Protein AF-A0A2W5V384-F1 (afdb_monomer_lite)

pLDDT: mean 72.26, std 21.09, range [29.59, 97.5]

Structure (mmCIF, N/CA/C/O backbone):
data_AF-A0A2W5V384-F1
#
_entry.id   AF-A0A2W5V384-F1
#
loop_
_atom_site.group_PDB
_atom_site.id
_atom_site.type_symbol
_atom_site.label_atom_id
_atom_site.label_alt_id
_atom_site.label_comp_id
_atom_site.label_asym_id
_atom_site.label_entity_id
_atom_site.label_seq_id
_atom_site.pdbx_PDB_ins_code
_atom_site.Cartn_x
_atom_site.Cartn_y
_atom_site.Cartn_z
_atom_site.occupancy
_atom_site.B_iso_or_equiv
_atom_site.auth_seq_id
_atom_site.auth_comp_id
_atom_site.auth_asym_id
_atom_site.auth_atom_id
_atom_site.pdbx_PDB_model_num
ATOM 1 N N . MET A 1 1 ? -15.602 74.541 -25.776 1.00 40.47 1 MET A N 1
ATOM 2 C CA . MET A 1 1 ? -16.610 74.500 -26.859 1.00 40.47 1 MET A CA 1
ATOM 3 C C . MET A 1 1 ? -17.039 73.047 -27.061 1.00 40.47 1 MET A C 1
ATOM 5 O O . MET A 1 1 ? -16.163 72.252 -27.352 1.00 40.47 1 MET A O 1
ATOM 9 N N . ARG A 1 2 ? -18.346 72.757 -26.884 1.00 47.28 2 ARG A N 1
ATOM 10 C CA . ARG A 1 2 ? -19.130 71.561 -27.316 1.00 47.28 2 ARG A CA 1
ATOM 11 C C . ARG A 1 2 ? -18.689 70.203 -26.722 1.00 47.28 2 ARG A C 1
ATOM 13 O O . ARG A 1 2 ? -17.664 69.678 -27.114 1.00 47.28 2 ARG A O 1
ATOM 20 N N . TRP A 1 3 ? -19.316 69.654 -25.671 1.00 44.47 3 TRP A N 1
ATOM 21 C CA . TRP A 1 3 ? -20.652 69.011 -25.587 1.00 44.47 3 TRP A CA 1
ATOM 22 C C . TRP A 1 3 ? -20.996 68.071 -26.753 1.00 44.47 3 TRP A C 1
ATOM 24 O O . TRP A 1 3 ? -21.254 68.555 -27.852 1.00 44.47 3 TRP A O 1
ATOM 34 N N . LEU A 1 4 ? -21.123 66.767 -26.460 1.00 62.72 4 LEU A N 1
ATOM 35 C CA . LEU A 1 4 ? -22.182 65.903 -27.001 1.00 62.72 4 LEU A CA 1
ATOM 36 C C . LEU A 1 4 ? -22.361 64.633 -26.149 1.00 62.72 4 LEU A C 1
ATOM 38 O O . LEU A 1 4 ? -21.500 63.760 -26.091 1.00 62.72 4 LEU A O 1
ATOM 42 N N . LEU A 1 5 ? -23.517 64.596 -25.481 1.00 56.47 5 LEU A N 1
ATOM 43 C CA . LEU A 1 5 ? -24.158 63.434 -24.882 1.00 56.47 5 LEU A CA 1
ATOM 44 C C . LEU A 1 5 ? -24.460 62.374 -25.953 1.00 56.47 5 LEU A C 1
ATOM 46 O O . LEU A 1 5 ? -24.951 62.712 -27.028 1.00 56.47 5 LEU A O 1
ATOM 50 N N . CYS A 1 6 ? -24.339 61.098 -25.596 1.00 48.06 6 CYS A N 1
ATOM 51 C CA . CYS A 1 6 ? -25.225 60.063 -26.122 1.00 48.06 6 CYS A CA 1
ATOM 52 C C . CYS A 1 6 ? -25.465 59.026 -25.022 1.00 48.06 6 CYS A C 1
ATOM 54 O O . CYS A 1 6 ? -24.595 58.221 -24.699 1.00 48.06 6 CYS A O 1
ATOM 56 N N . GLY A 1 7 ? -26.628 59.135 -24.381 1.00 53.41 7 GLY A N 1
ATOM 57 C CA . GLY A 1 7 ? -27.101 58.167 -23.406 1.00 53.41 7 GLY A CA 1
ATOM 58 C C . GLY A 1 7 ? -27.603 56.910 -24.101 1.00 53.41 7 GLY A C 1
ATOM 59 O O . GLY A 1 7 ? -28.352 56.993 -25.072 1.00 53.41 7 GLY A O 1
ATOM 60 N N . LEU A 1 8 ? -27.225 55.753 -23.564 1.00 63.81 8 LEU A N 1
ATOM 61 C CA . LEU A 1 8 ? -27.866 54.481 -23.863 1.00 63.81 8 LEU A CA 1
ATOM 62 C C . LEU A 1 8 ? -28.467 53.944 -22.561 1.00 63.81 8 LEU A C 1
ATOM 64 O O . LEU A 1 8 ? -27.779 53.403 -21.698 1.00 63.81 8 LEU A O 1
ATOM 68 N N . LEU A 1 9 ? -29.770 54.163 -22.413 1.00 60.22 9 LEU A N 1
ATOM 69 C CA . LEU A 1 9 ? -30.616 53.562 -21.388 1.00 60.22 9 LEU A CA 1
ATOM 70 C C . LEU A 1 9 ? -30.880 52.109 -21.806 1.00 60.22 9 LEU A C 1
ATOM 72 O O . LEU A 1 9 ? -31.746 51.843 -22.636 1.00 60.22 9 LEU A O 1
ATOM 76 N N . VAL A 1 10 ? -30.104 51.170 -21.264 1.00 67.19 10 VAL A N 1
ATOM 77 C CA . VAL A 1 10 ? -30.366 49.735 -21.426 1.00 67.19 10 VAL A CA 1
ATOM 78 C C . VAL A 1 10 ? -31.394 49.325 -20.375 1.00 67.19 10 VAL A C 1
ATOM 80 O O . VAL A 1 10 ? -31.093 49.224 -19.188 1.00 67.19 10 VAL A O 1
ATOM 83 N N . LEU A 1 11 ? -32.631 49.120 -20.825 1.00 59.00 11 LEU A N 1
ATOM 84 C CA . LEU A 1 11 ? -33.707 48.494 -20.059 1.00 59.00 11 LEU A CA 1
ATOM 85 C C . LEU A 1 11 ? -33.313 47.043 -19.743 1.00 59.00 11 LEU A C 1
ATOM 87 O O . LEU A 1 11 ? -33.459 46.149 -20.576 1.00 59.00 11 LEU A O 1
ATOM 91 N N . GLY A 1 12 ? -32.786 46.813 -18.541 1.00 57.50 12 GLY A N 1
ATOM 92 C CA . GLY A 1 12 ? -32.532 45.477 -18.011 1.00 57.50 12 GLY A CA 1
ATOM 93 C C . GLY A 1 12 ? -33.848 44.769 -17.697 1.00 57.50 12 GLY A C 1
ATOM 94 O O . GLY A 1 12 ? -34.477 45.040 -16.677 1.00 57.50 12 GLY A O 1
ATOM 95 N N . ALA A 1 13 ? -34.271 43.858 -18.572 1.00 57.38 13 ALA A N 1
ATOM 96 C CA . ALA A 1 13 ? -35.352 42.929 -18.282 1.00 57.38 13 ALA A CA 1
ATOM 97 C C . ALA A 1 13 ? -34.882 41.941 -17.201 1.00 57.38 13 ALA A C 1
ATOM 99 O O . ALA A 1 13 ? -33.999 41.117 -17.437 1.00 57.38 13 ALA A O 1
ATOM 100 N N . CYS A 1 14 ? -35.463 42.021 -16.002 1.00 60.28 14 CYS A N 1
ATOM 101 C CA . CYS A 1 14 ? -35.265 41.022 -14.958 1.00 60.28 14 CYS A CA 1
ATOM 102 C C . CYS A 1 14 ? -35.883 39.689 -15.411 1.00 60.28 14 CYS A C 1
ATOM 104 O O . CYS A 1 14 ? -37.080 39.458 -15.232 1.00 60.28 14 CYS A O 1
ATOM 106 N N . VAL A 1 15 ? -35.074 38.802 -15.993 1.00 70.19 15 VAL A N 1
ATOM 107 C CA . VAL A 1 15 ? -35.431 37.389 -16.159 1.00 70.19 15 VAL A CA 1
ATOM 108 C C . VAL A 1 15 ? -35.539 36.790 -14.757 1.00 70.19 15 VAL A C 1
ATOM 110 O O . VAL A 1 15 ? -34.538 36.563 -14.081 1.00 70.19 15 VAL A O 1
ATOM 113 N N . ARG A 1 16 ? -36.773 36.582 -14.285 1.00 63.09 16 ARG A N 1
ATOM 114 C CA . ARG A 1 16 ? -37.050 35.770 -13.095 1.00 63.09 16 ARG A CA 1
ATOM 115 C C . ARG A 1 16 ? -36.615 34.341 -13.411 1.00 63.09 16 ARG A C 1
ATOM 117 O O . ARG A 1 16 ? -37.298 33.647 -14.158 1.00 63.09 16 ARG A O 1
ATOM 124 N N . GLY A 1 17 ? -35.463 33.934 -12.881 1.00 64.06 17 GLY A N 1
ATOM 125 C CA . GLY A 1 17 ? -35.015 32.547 -12.932 1.00 64.06 17 GLY A CA 1
ATOM 126 C C . GLY A 1 17 ? -36.060 31.639 -12.288 1.00 64.06 17 GLY A C 1
ATOM 127 O O . GLY A 1 17 ? -36.590 31.960 -11.222 1.00 64.06 17 GLY A O 1
ATOM 128 N N . SER A 1 18 ? -36.389 30.535 -12.958 1.00 71.06 18 SER A N 1
ATOM 129 C CA . SER A 1 18 ? -37.273 29.507 -12.415 1.00 71.06 18 SER A CA 1
ATOM 130 C C . SER A 1 18 ? -36.753 29.047 -11.048 1.00 71.06 18 SER A C 1
ATOM 132 O O . SER A 1 18 ? -35.541 28.854 -10.914 1.00 71.06 18 SER A O 1
ATOM 134 N N . PRO A 1 19 ? -37.620 28.858 -10.036 1.00 68.25 19 PRO A N 1
ATOM 135 C CA . PRO A 1 19 ? -37.204 28.272 -8.771 1.00 68.25 19 PRO A CA 1
ATOM 136 C C . PRO A 1 19 ? -36.612 26.891 -9.060 1.00 68.25 19 PRO A C 1
ATOM 138 O O . PRO A 1 19 ? -37.319 25.985 -9.500 1.00 68.25 19 PRO A O 1
ATOM 141 N N . GLN A 1 20 ? -35.297 26.753 -8.875 1.00 66.56 20 GLN A N 1
ATOM 142 C CA . GLN A 1 20 ? -34.636 25.459 -8.926 1.00 66.56 20 GLN A CA 1
ATOM 143 C C . GLN A 1 20 ? -35.247 24.604 -7.818 1.00 66.56 20 GLN A C 1
ATOM 145 O O . GLN A 1 20 ? -35.099 24.907 -6.634 1.00 66.56 20 GLN A O 1
ATOM 150 N N . THR A 1 21 ? -35.975 23.556 -8.204 1.00 68.75 21 THR A N 1
ATOM 151 C CA . THR A 1 21 ? -36.311 22.469 -7.291 1.00 68.75 21 THR A CA 1
ATOM 152 C C . THR A 1 21 ? -34.988 21.968 -6.714 1.00 68.75 21 THR A C 1
ATOM 154 O O . THR A 1 21 ? -34.104 21.634 -7.508 1.00 68.75 21 THR A O 1
ATOM 157 N N . PRO A 1 22 ? -34.797 21.959 -5.381 1.00 71.12 22 PRO A N 1
ATOM 158 C CA . PRO A 1 22 ? -33.578 21.421 -4.800 1.00 71.12 22 PRO A CA 1
ATOM 159 C C . PRO A 1 22 ? -33.421 19.991 -5.312 1.00 71.12 22 PRO A C 1
ATOM 161 O O . PRO A 1 22 ? -34.313 19.161 -5.118 1.00 71.12 22 PRO A O 1
ATOM 164 N N . ALA A 1 23 ? -32.337 19.744 -6.049 1.00 73.25 23 ALA A N 1
ATOM 165 C CA . ALA A 1 23 ? -32.007 18.418 -6.539 1.00 73.25 23 ALA A CA 1
ATOM 166 C C . ALA A 1 23 ? -32.004 17.484 -5.327 1.00 73.25 23 ALA A C 1
ATOM 168 O O . ALA A 1 23 ? -31.281 17.733 -4.361 1.00 73.25 23 ALA A O 1
ATOM 169 N N . GLN A 1 24 ? -32.868 16.466 -5.340 1.00 66.12 24 GLN A N 1
ATOM 170 C CA . GLN A 1 24 ? -32.839 15.429 -4.318 1.00 66.12 24 GLN A CA 1
ATOM 171 C C . GLN A 1 24 ? -31.427 14.855 -4.298 1.00 66.12 24 GLN A C 1
ATOM 173 O O . GLN A 1 24 ? -30.959 14.341 -5.315 1.00 66.12 24 GLN A O 1
ATOM 178 N N . THR A 1 25 ? -30.747 14.978 -3.158 1.00 67.44 25 THR A N 1
ATOM 179 C CA . THR A 1 25 ? -29.467 14.315 -2.936 1.00 67.44 25 THR A CA 1
ATOM 180 C C . THR A 1 25 ? -29.685 12.829 -3.217 1.00 67.44 25 THR A C 1
ATOM 182 O O . THR A 1 25 ? -30.580 12.245 -2.593 1.00 67.44 25 THR A O 1
ATOM 185 N N . PRO A 1 26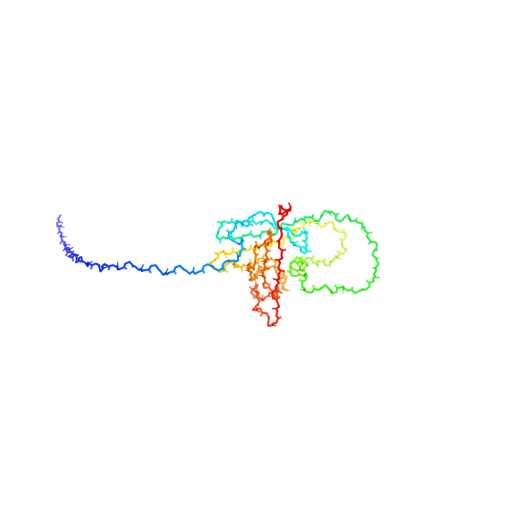 ? -28.958 12.222 -4.174 1.00 76.19 26 PRO A N 1
ATOM 186 C CA . PRO A 1 26 ? -29.093 10.799 -4.425 1.00 76.19 26 PRO A CA 1
ATOM 187 C C . PRO A 1 26 ? -28.898 10.032 -3.106 1.00 76.19 26 PRO A C 1
ATOM 189 O O . PRO A 1 26 ? -28.093 10.463 -2.272 1.00 76.19 26 PRO A O 1
ATOM 192 N N . PRO A 1 27 ? -29.662 8.948 -2.873 1.00 78.62 27 PRO A N 1
ATOM 193 C CA . PRO A 1 27 ? -29.526 8.137 -1.669 1.00 78.62 27 PRO A CA 1
ATOM 194 C C . PRO A 1 27 ? -28.061 7.753 -1.460 1.00 78.62 27 PRO A C 1
ATOM 196 O O . PRO A 1 27 ? -27.401 7.343 -2.414 1.00 78.62 27 PRO A O 1
ATOM 199 N N . ALA A 1 28 ? -27.555 7.907 -0.234 1.00 74.44 28 ALA A N 1
ATOM 200 C CA . ALA A 1 28 ? -26.184 7.530 0.084 1.00 74.44 28 ALA A CA 1
ATOM 201 C C . ALA A 1 28 ? -25.963 6.050 -0.269 1.00 74.44 28 ALA A C 1
ATOM 203 O O . ALA A 1 28 ? -26.744 5.188 0.145 1.00 74.44 28 ALA A O 1
ATOM 204 N N . GLU A 1 29 ? -24.929 5.770 -1.060 1.00 78.75 29 GLU A N 1
ATOM 205 C CA . GLU A 1 29 ? -24.576 4.403 -1.432 1.00 78.75 29 GLU A CA 1
ATOM 206 C C . GLU A 1 29 ? -24.199 3.586 -0.182 1.00 78.75 29 GLU A C 1
ATOM 208 O O . GLU A 1 29 ? -23.589 4.124 0.750 1.00 78.75 29 GLU A O 1
ATOM 213 N N . PRO A 1 30 ? -24.569 2.293 -0.121 1.00 76.88 30 PRO A N 1
ATOM 214 C CA . PRO A 1 30 ? -24.254 1.449 1.021 1.00 76.88 30 PRO A CA 1
ATOM 215 C C . PRO A 1 30 ? -22.738 1.266 1.155 1.00 76.88 30 PRO A C 1
ATOM 217 O O . PRO A 1 30 ? -22.058 0.843 0.221 1.00 76.88 30 PRO A O 1
ATOM 220 N N . VAL A 1 31 ? -22.222 1.558 2.348 1.00 79.88 31 VAL A N 1
ATOM 221 C CA . VAL A 1 31 ? -20.812 1.370 2.702 1.00 79.88 31 VAL A CA 1
ATOM 222 C C . VAL A 1 31 ? -20.539 -0.127 2.871 1.00 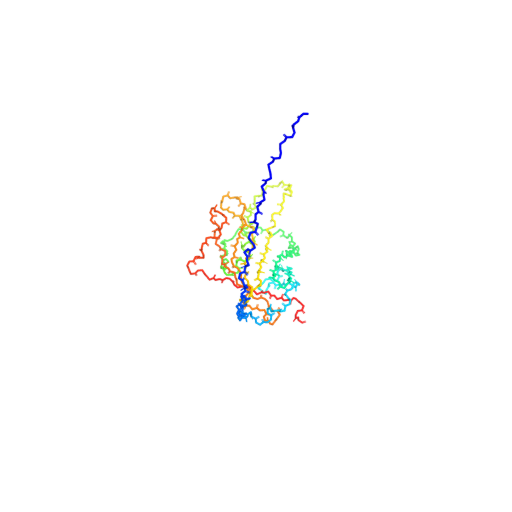79.88 31 VAL A C 1
ATOM 224 O O . VAL A 1 31 ? -21.072 -0.768 3.771 1.00 79.88 31 VAL A O 1
ATOM 227 N N . ASN A 1 32 ? -19.706 -0.679 1.996 1.00 85.00 32 ASN A N 1
ATOM 228 C CA . ASN A 1 32 ? -19.194 -2.045 1.998 1.00 85.00 32 ASN A CA 1
ATOM 229 C C . ASN A 1 32 ? -17.688 -2.023 2.310 1.00 85.00 32 ASN A C 1
ATOM 231 O O . ASN A 1 32 ? -16.842 -2.322 1.466 1.00 85.00 32 ASN A O 1
ATOM 235 N N . VAL A 1 33 ? -17.359 -1.565 3.517 1.00 85.81 33 VAL A N 1
ATOM 236 C CA . VAL A 1 33 ? -15.990 -1.533 4.046 1.00 85.81 33 VAL A CA 1
ATOM 237 C C . VAL A 1 33 ? -15.820 -2.753 4.956 1.00 85.81 33 VAL A C 1
ATOM 239 O O . VAL A 1 33 ? -16.701 -2.975 5.787 1.00 85.81 33 VAL A O 1
ATOM 242 N N . PRO A 1 34 ? -14.730 -3.536 4.833 1.00 85.31 34 PRO A N 1
ATOM 243 C CA . PRO A 1 34 ? -14.508 -4.690 5.701 1.00 85.31 34 PRO A CA 1
ATOM 244 C C . PRO A 1 34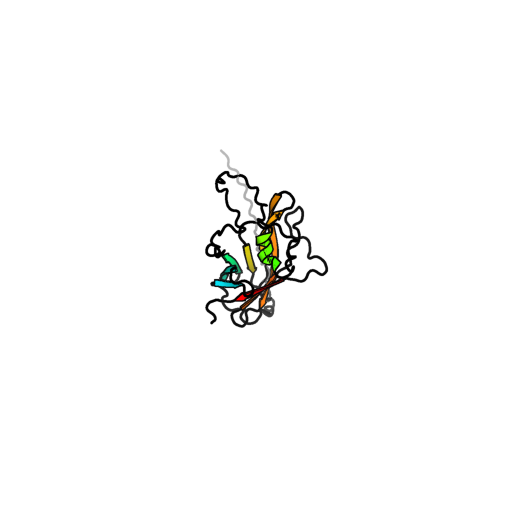 ? -14.503 -4.314 7.187 1.00 85.31 34 PRO A C 1
ATOM 246 O O . PRO A 1 34 ? -14.103 -3.206 7.563 1.00 85.31 34 PRO A O 1
ATOM 249 N N . ASP A 1 35 ? -14.906 -5.256 8.039 1.00 86.94 35 ASP A N 1
ATOM 250 C CA . ASP A 1 35 ? -14.909 -5.051 9.486 1.00 86.94 35 ASP A CA 1
ATOM 251 C C . ASP A 1 35 ? -13.516 -4.653 10.001 1.00 86.94 35 ASP A C 1
ATOM 253 O O . ASP A 1 35 ? -12.476 -5.096 9.506 1.00 86.94 35 ASP A O 1
ATOM 257 N N . GLY A 1 36 ? -13.497 -3.752 10.985 1.00 88.25 36 GLY A N 1
ATOM 258 C CA . GLY A 1 36 ? -12.269 -3.181 11.548 1.00 88.25 36 GLY A CA 1
ATOM 259 C C . GLY A 1 36 ? -11.627 -2.083 10.695 1.00 88.25 36 GLY A C 1
ATOM 260 O O . GLY A 1 36 ? -10.893 -1.259 11.234 1.00 88.25 36 GLY A O 1
ATOM 261 N N . CYS A 1 37 ? -11.945 -1.983 9.399 1.00 92.19 37 CYS A N 1
ATOM 262 C CA . CYS A 1 37 ? -11.292 -1.012 8.521 1.00 92.19 37 CYS A CA 1
ATOM 263 C C . CYS A 1 37 ? -11.781 0.424 8.717 1.00 92.19 37 CYS A C 1
ATOM 265 O O . CYS A 1 37 ? -11.137 1.337 8.218 1.00 92.19 37 CYS A O 1
ATOM 267 N N . LEU A 1 38 ? -12.883 0.656 9.438 1.00 91.50 38 LEU A N 1
ATOM 268 C CA . LEU A 1 38 ? -13.342 2.005 9.800 1.00 91.50 38 LEU A CA 1
ATOM 269 C C . LEU A 1 38 ? -12.570 2.615 10.981 1.00 91.50 38 LEU A C 1
ATOM 271 O O . LEU A 1 38 ? -12.647 3.824 11.187 1.00 91.50 38 LEU A O 1
ATOM 275 N N . ALA A 1 39 ? -11.845 1.805 11.755 1.00 92.44 39 ALA A N 1
ATOM 276 C CA . ALA A 1 39 ? -10.994 2.312 12.824 1.00 92.44 39 ALA A CA 1
ATOM 277 C C . ALA A 1 39 ? -9.738 2.996 12.247 1.00 92.44 39 ALA A C 1
ATOM 279 O O . ALA A 1 39 ? -9.333 2.669 11.130 1.00 92.44 39 ALA A O 1
ATOM 280 N N . PRO A 1 40 ? -9.088 3.907 12.995 1.00 93.75 40 PRO A N 1
ATOM 281 C CA . PRO A 1 40 ? -7.793 4.451 12.602 1.00 93.75 40 PRO A CA 1
ATOM 282 C C . PRO A 1 40 ? -6.735 3.347 12.439 1.00 93.75 40 PRO A C 1
ATOM 284 O O . PRO A 1 40 ? -6.493 2.545 13.352 1.00 93.75 40 PRO A O 1
ATOM 287 N N . LEU A 1 41 ? -6.085 3.324 11.276 1.00 95.56 41 LEU A N 1
ATOM 288 C CA . LEU A 1 41 ? -5.058 2.344 10.902 1.00 95.56 41 LEU A CA 1
ATOM 289 C C . LEU A 1 41 ? -3.624 2.891 11.027 1.00 95.56 41 LEU A C 1
ATOM 291 O O . LEU A 1 41 ? -2.673 2.224 10.623 1.00 95.56 41 LEU A O 1
ATOM 295 N N . GLY A 1 42 ? -3.454 4.087 11.596 1.00 95.44 42 GLY A N 1
ATOM 296 C CA . GLY A 1 42 ? -2.140 4.681 11.845 1.00 95.44 42 GLY A CA 1
ATOM 297 C C . GLY A 1 42 ? -1.304 3.907 12.874 1.00 95.44 42 GLY A C 1
ATOM 298 O O . GLY A 1 42 ? -1.836 3.141 13.682 1.00 95.44 42 GLY A O 1
ATOM 299 N N . GLY A 1 43 ? 0.012 4.135 12.859 1.00 95.12 43 GLY A N 1
ATOM 300 C CA . GLY A 1 43 ? 0.965 3.528 13.794 1.00 95.12 43 GLY A CA 1
ATOM 301 C C . GLY A 1 43 ? 2.058 2.714 13.106 1.00 95.12 43 GLY A C 1
ATOM 302 O O . GLY A 1 43 ? 2.361 2.922 11.935 1.00 95.12 43 GLY A O 1
ATOM 303 N N . GLN A 1 44 ? 2.691 1.810 13.851 1.00 95.19 44 GLN A N 1
ATOM 304 C CA . GLN A 1 44 ? 3.702 0.901 13.309 1.00 95.19 44 GLN A CA 1
ATOM 305 C C . GLN A 1 44 ? 3.068 -0.433 12.930 1.00 95.19 44 GLN A C 1
ATOM 307 O O . GLN A 1 44 ? 2.221 -0.955 13.650 1.00 95.19 44 GLN A O 1
ATOM 312 N N . TRP A 1 45 ? 3.526 -0.992 11.820 1.00 95.06 45 TRP A N 1
ATOM 313 C CA . TRP A 1 45 ? 3.098 -2.284 11.306 1.00 95.06 45 TRP A CA 1
ATOM 314 C C . TRP A 1 45 ? 4.316 -3.120 10.940 1.00 95.06 45 TRP A C 1
ATOM 316 O O . TRP A 1 45 ? 5.325 -2.586 10.486 1.00 95.06 45 TRP A O 1
ATOM 326 N N . VAL A 1 46 ? 4.226 -4.432 11.108 1.00 93.12 46 VAL A N 1
ATOM 327 C CA . VAL A 1 46 ? 5.296 -5.380 10.781 1.00 93.12 46 VAL A CA 1
ATOM 328 C C . VAL A 1 46 ? 4.753 -6.417 9.809 1.00 93.12 46 VAL A C 1
ATOM 330 O O . VAL A 1 46 ? 3.630 -6.886 9.968 1.00 93.12 46 VAL A O 1
ATOM 333 N N . HIS A 1 47 ? 5.518 -6.769 8.779 1.00 93.12 47 HIS A N 1
ATOM 334 C CA . HIS A 1 47 ? 5.099 -7.809 7.846 1.00 93.12 47 HIS A CA 1
ATOM 335 C C . HIS A 1 47 ? 5.116 -9.180 8.536 1.00 93.12 47 HIS A C 1
ATOM 337 O O . HIS A 1 47 ? 6.154 -9.621 9.026 1.00 93.12 47 HIS A O 1
ATOM 343 N N . ALA A 1 48 ? 3.982 -9.881 8.537 1.00 92.31 48 ALA A N 1
ATOM 344 C CA . ALA A 1 48 ? 3.808 -11.129 9.283 1.00 92.31 48 ALA A CA 1
ATOM 345 C C . ALA A 1 48 ? 4.743 -12.252 8.799 1.00 92.31 48 ALA A C 1
ATOM 347 O O . ALA A 1 48 ? 5.224 -13.049 9.598 1.00 92.31 48 ALA A O 1
ATOM 348 N N . ALA A 1 49 ? 5.019 -12.311 7.489 1.00 89.62 49 ALA A N 1
ATOM 349 C CA . ALA A 1 49 ? 5.913 -13.327 6.923 1.00 89.62 49 ALA A CA 1
ATOM 350 C C . ALA A 1 49 ? 7.405 -12.969 7.053 1.00 89.62 49 ALA A C 1
ATOM 352 O O . ALA A 1 49 ? 8.247 -13.860 7.053 1.00 89.62 49 ALA A O 1
ATOM 353 N N . ASP A 1 50 ? 7.740 -11.678 7.174 1.00 86.31 50 ASP A N 1
ATOM 354 C CA . ASP A 1 50 ? 9.132 -11.231 7.296 1.00 86.31 50 ASP A CA 1
ATOM 355 C C . ASP A 1 50 ? 9.216 -9.991 8.200 1.00 86.31 50 ASP A C 1
ATOM 357 O O . ASP A 1 50 ? 9.100 -8.856 7.725 1.00 86.31 50 ASP A O 1
ATOM 361 N N . PRO A 1 51 ? 9.465 -10.190 9.506 1.00 87.88 51 PRO A N 1
ATOM 362 C CA . PRO A 1 51 ? 9.519 -9.102 10.475 1.00 87.88 51 PRO A CA 1
ATOM 363 C C . PRO A 1 51 ? 10.638 -8.077 10.249 1.00 87.88 51 PRO A C 1
ATOM 365 O O . PRO A 1 51 ? 10.668 -7.058 10.936 1.00 87.88 51 PRO A O 1
ATOM 368 N N . SER A 1 52 ? 11.570 -8.322 9.317 1.00 82.19 52 SER A N 1
ATOM 369 C CA . SER A 1 52 ? 12.574 -7.320 8.939 1.00 82.19 52 SER A CA 1
ATOM 370 C C . SER A 1 52 ? 11.990 -6.156 8.128 1.00 82.19 52 SER A C 1
ATOM 372 O O . SER A 1 52 ? 12.633 -5.111 8.013 1.00 82.19 52 SER A O 1
ATOM 374 N N . TYR A 1 53 ? 10.760 -6.307 7.624 1.00 85.75 53 TYR A N 1
ATOM 375 C CA . TYR A 1 53 ? 9.994 -5.246 6.982 1.00 85.75 53 TYR A CA 1
ATOM 376 C C . TYR A 1 53 ? 8.969 -4.666 7.955 1.00 85.75 53 TYR A C 1
ATOM 378 O O . TYR A 1 53 ? 7.992 -5.326 8.323 1.00 85.75 53 TYR A O 1
ATOM 386 N N . SER A 1 54 ? 9.162 -3.403 8.327 1.00 91.50 54 SER A N 1
ATOM 387 C CA . SER A 1 54 ? 8.180 -2.621 9.070 1.00 91.50 54 SER A CA 1
ATOM 388 C C . SER A 1 54 ? 7.687 -1.436 8.248 1.00 91.50 54 SER A C 1
ATOM 390 O O . SER A 1 54 ? 8.319 -1.008 7.281 1.00 91.50 54 SER A O 1
ATOM 392 N N . TYR A 1 55 ? 6.522 -0.921 8.620 1.00 93.69 55 TYR A N 1
ATOM 393 C CA . TYR A 1 55 ? 5.864 0.186 7.951 1.00 93.69 55 TYR A CA 1
ATOM 394 C C . TYR A 1 55 ? 5.383 1.199 8.982 1.00 93.69 55 TYR A C 1
ATOM 396 O O . TYR A 1 55 ? 4.758 0.837 9.980 1.00 93.69 55 TYR A O 1
ATOM 404 N N . ALA A 1 56 ? 5.634 2.474 8.708 1.00 94.88 56 ALA A N 1
ATOM 405 C CA . ALA A 1 56 ? 4.970 3.571 9.390 1.00 94.88 56 ALA A CA 1
ATOM 406 C C . ALA A 1 56 ? 3.684 3.902 8.625 1.00 94.88 56 ALA A C 1
ATOM 408 O O . ALA A 1 56 ? 3.742 4.253 7.446 1.00 94.88 56 ALA A O 1
ATOM 409 N N . ALA A 1 57 ? 2.538 3.754 9.286 1.00 96.56 57 ALA A N 1
ATOM 410 C CA . ALA A 1 57 ? 1.228 4.079 8.747 1.00 96.56 57 ALA A CA 1
ATOM 411 C C . ALA A 1 57 ? 0.738 5.443 9.239 1.00 96.56 57 ALA A C 1
ATOM 413 O O . ALA A 1 57 ? 0.714 5.710 10.445 1.00 96.56 57 ALA A O 1
ATOM 414 N N . GLU A 1 58 ? 0.253 6.250 8.305 1.00 97.50 58 GLU A N 1
ATOM 415 C CA . GLU A 1 58 ? -0.495 7.480 8.544 1.00 97.50 58 GLU A CA 1
ATOM 416 C C . GLU A 1 58 ? -1.907 7.303 7.969 1.00 97.50 58 GLU A C 1
ATOM 418 O O . GLU A 1 58 ? -2.059 6.944 6.804 1.00 97.50 58 GLU A O 1
ATOM 423 N N . ASP A 1 59 ? -2.938 7.515 8.789 1.00 96.94 59 ASP A N 1
ATOM 424 C CA . ASP A 1 59 ? -4.349 7.430 8.388 1.00 96.94 59 ASP A CA 1
ATOM 425 C C . ASP A 1 59 ? -5.061 8.711 8.824 1.00 96.94 59 ASP A C 1
ATOM 427 O O . ASP A 1 59 ? -5.198 8.971 10.021 1.00 96.94 59 ASP A O 1
ATOM 431 N N . ASP A 1 60 ? -5.491 9.518 7.856 1.00 96.44 60 ASP A N 1
ATOM 432 C CA . ASP A 1 60 ? -6.196 10.784 8.096 1.00 96.44 60 ASP A CA 1
ATOM 433 C C . ASP A 1 60 ? -7.732 10.637 8.055 1.00 96.44 60 ASP A C 1
ATOM 435 O O . ASP A 1 60 ? -8.469 11.621 8.139 1.00 96.44 60 ASP A O 1
ATOM 439 N N . GLY A 1 61 ? -8.230 9.402 7.932 1.00 94.12 61 GLY A N 1
ATOM 440 C CA . GLY A 1 61 ? -9.648 9.089 7.781 1.00 94.12 61 GLY A CA 1
ATOM 441 C C . GLY A 1 61 ? -10.141 9.096 6.331 1.00 94.12 61 GLY A C 1
ATOM 442 O O . GLY A 1 61 ? -11.198 8.529 6.065 1.00 94.12 61 GLY A O 1
ATOM 443 N N . GLY A 1 62 ? -9.386 9.646 5.380 1.00 94.94 62 GLY A N 1
ATOM 444 C CA . GLY A 1 62 ? -9.657 9.581 3.939 1.00 94.94 62 GLY A CA 1
ATOM 445 C C . GLY A 1 62 ? -8.584 8.831 3.145 1.00 94.94 62 GLY A C 1
ATOM 446 O O . GLY A 1 62 ? -8.892 8.208 2.130 1.00 94.94 62 GLY A O 1
ATOM 447 N N . THR A 1 63 ? -7.349 8.836 3.629 1.00 96.94 63 THR A N 1
ATOM 448 C CA . THR A 1 63 ? -6.170 8.261 2.989 1.00 96.94 63 THR A CA 1
ATOM 449 C C . THR A 1 63 ? -5.364 7.482 4.018 1.00 96.94 63 THR A C 1
ATOM 451 O O . THR A 1 63 ? -5.128 7.964 5.123 1.00 96.94 63 THR A O 1
ATOM 454 N N . LEU A 1 64 ? -4.923 6.287 3.633 1.00 97.38 64 LEU A N 1
ATOM 455 C CA . LEU A 1 64 ? -3.946 5.491 4.364 1.00 97.38 64 LEU A CA 1
ATOM 456 C C . LEU A 1 64 ? -2.640 5.471 3.568 1.00 97.38 64 LEU A C 1
ATOM 458 O O . LEU A 1 64 ? -2.623 5.030 2.417 1.00 97.38 64 LEU A O 1
ATOM 462 N N . VAL A 1 65 ? -1.553 5.916 4.194 1.00 97.12 65 VAL A N 1
ATOM 463 C CA . VAL A 1 65 ? -0.200 5.864 3.635 1.00 97.12 65 VAL A CA 1
ATOM 464 C C . VAL A 1 65 ? 0.665 4.959 4.502 1.00 97.12 65 VAL A C 1
ATOM 466 O O . VAL A 1 65 ? 0.843 5.229 5.685 1.00 97.12 65 VAL A O 1
ATOM 469 N N . LEU A 1 66 ? 1.226 3.900 3.920 1.00 96.19 66 LEU A N 1
ATOM 470 C CA . LEU A 1 66 ? 2.206 3.019 4.561 1.00 96.19 66 LEU A CA 1
ATOM 471 C C . LEU A 1 66 ? 3.578 3.284 3.945 1.00 96.19 66 LEU A C 1
ATOM 473 O O . LEU A 1 66 ? 3.771 3.042 2.756 1.00 96.19 66 LEU A O 1
ATOM 477 N N . ARG A 1 67 ? 4.544 3.751 4.734 1.00 93.88 67 ARG A N 1
ATOM 478 C CA . ARG A 1 67 ? 5.933 3.936 4.289 1.00 93.88 67 ARG A CA 1
ATOM 479 C C . ARG A 1 67 ? 6.795 2.819 4.837 1.00 93.88 67 ARG A C 1
ATOM 481 O O . ARG A 1 67 ? 6.815 2.619 6.051 1.00 93.88 67 ARG A O 1
ATOM 488 N N . ALA A 1 68 ? 7.503 2.106 3.966 1.00 89.31 68 ALA A N 1
ATOM 489 C CA . ALA A 1 68 ? 8.437 1.080 4.402 1.00 89.31 68 ALA A CA 1
ATOM 490 C C . ALA A 1 68 ? 9.570 1.722 5.214 1.00 89.31 68 ALA A C 1
ATOM 492 O O . ALA A 1 68 ? 10.276 2.616 4.744 1.00 89.31 68 ALA A O 1
ATOM 493 N N . VAL A 1 69 ? 9.754 1.254 6.442 1.00 84.94 69 VAL A N 1
ATOM 494 C CA . VAL A 1 69 ? 10.859 1.642 7.308 1.00 84.94 69 VAL A CA 1
ATOM 495 C C . VAL A 1 69 ? 11.878 0.516 7.229 1.00 84.94 69 VAL A C 1
ATOM 497 O O . VAL A 1 69 ? 11.655 -0.587 7.720 1.00 84.94 69 VAL A O 1
ATOM 500 N N . HIS A 1 70 ? 13.011 0.772 6.577 1.00 67.44 70 HIS A N 1
ATOM 501 C CA . HIS A 1 70 ? 14.114 -0.181 6.600 1.00 67.44 70 HIS A CA 1
ATOM 502 C C . HIS A 1 70 ? 14.634 -0.298 8.033 1.00 67.44 70 HIS A C 1
ATOM 504 O O . HIS A 1 70 ? 15.327 0.599 8.523 1.00 67.44 70 HIS A O 1
ATOM 510 N N . VAL A 1 71 ? 14.371 -1.429 8.684 1.00 52.12 71 VAL A N 1
ATOM 511 C CA . VAL A 1 71 ? 15.166 -1.828 9.840 1.00 52.12 71 VAL A CA 1
ATOM 512 C C . VAL A 1 71 ? 16.508 -2.254 9.261 1.00 52.12 71 VAL A C 1
ATOM 514 O O . VAL A 1 71 ? 16.607 -3.271 8.571 1.00 52.12 71 VAL A O 1
ATOM 517 N N . ALA A 1 72 ? 17.540 -1.425 9.440 1.00 48.81 72 ALA A N 1
ATOM 518 C CA . ALA A 1 72 ? 18.900 -1.857 9.152 1.00 48.81 72 ALA A CA 1
ATOM 519 C C . ALA A 1 72 ? 19.077 -3.209 9.845 1.00 48.81 72 ALA A C 1
ATOM 521 O O . ALA A 1 72 ? 18.823 -3.309 11.049 1.00 48.81 72 ALA A O 1
ATOM 522 N N . ARG A 1 73 ? 19.427 -4.260 9.088 1.00 48.62 73 ARG A N 1
ATOM 523 C CA . ARG A 1 73 ? 19.778 -5.530 9.724 1.00 48.62 73 ARG A CA 1
ATOM 524 C C . ARG A 1 73 ? 20.832 -5.184 10.771 1.00 48.62 73 ARG A C 1
ATOM 526 O O . ARG A 1 73 ? 21.816 -4.558 10.372 1.00 48.62 73 ARG A O 1
ATOM 533 N N . PRO A 1 74 ? 20.637 -5.538 12.055 1.00 40.47 74 PRO A N 1
ATOM 534 C CA . PRO A 1 74 ? 21.716 -5.438 13.013 1.00 40.47 74 PRO A CA 1
ATOM 535 C C . PRO A 1 74 ? 22.847 -6.250 12.410 1.00 40.47 74 PRO A C 1
ATOM 537 O O . PRO A 1 74 ? 22.675 -7.430 12.105 1.00 40.47 74 PRO A O 1
ATOM 540 N N . ASP A 1 75 ? 23.902 -5.521 12.088 1.00 47.81 75 ASP A N 1
ATOM 541 C CA . ASP A 1 75 ? 25.174 -5.902 11.519 1.00 47.81 75 ASP A CA 1
ATOM 542 C C . ASP A 1 75 ? 25.281 -7.423 11.411 1.00 47.81 75 ASP A C 1
ATOM 544 O O . ASP A 1 75 ? 25.568 -8.124 12.385 1.00 47.81 75 ASP A O 1
ATOM 548 N N . ALA A 1 76 ? 25.016 -7.966 10.218 1.00 41.56 76 ALA A N 1
ATOM 549 C CA . ALA A 1 76 ? 25.525 -9.287 9.906 1.00 41.56 76 ALA A CA 1
ATOM 550 C C . ALA A 1 76 ? 27.039 -9.118 9.954 1.00 41.56 76 ALA A C 1
ATOM 552 O O . ALA A 1 76 ? 27.634 -8.679 8.972 1.00 41.56 76 ALA A O 1
ATOM 553 N N . GLY A 1 77 ? 27.627 -9.344 11.134 1.00 38.44 77 GLY A N 1
ATOM 554 C CA . GLY A 1 77 ? 29.049 -9.206 11.365 1.00 38.44 77 GLY A CA 1
ATOM 555 C C . GLY A 1 77 ? 29.750 -9.858 10.191 1.00 38.44 77 GLY A C 1
ATOM 556 O O . GLY A 1 77 ? 29.537 -11.047 9.926 1.00 38.44 77 GLY A O 1
ATOM 557 N N . PHE A 1 78 ? 30.485 -9.043 9.436 1.00 41.94 78 PHE A N 1
ATOM 558 C CA . PHE A 1 78 ? 31.241 -9.475 8.278 1.00 41.94 78 PHE A CA 1
ATOM 559 C C . PHE A 1 78 ? 32.314 -10.433 8.791 1.00 41.94 78 PHE A C 1
ATOM 561 O O . PHE A 1 78 ? 33.432 -10.055 9.122 1.00 41.94 78 PHE A O 1
ATOM 568 N N . THR A 1 79 ? 31.940 -11.697 8.957 1.00 42.91 79 THR A N 1
ATOM 569 C CA . THR A 1 79 ? 32.896 -12.780 9.076 1.00 42.91 79 THR A CA 1
ATOM 570 C C . THR A 1 79 ? 33.229 -13.127 7.634 1.00 42.91 79 THR A C 1
ATOM 572 O O . THR A 1 79 ? 32.340 -13.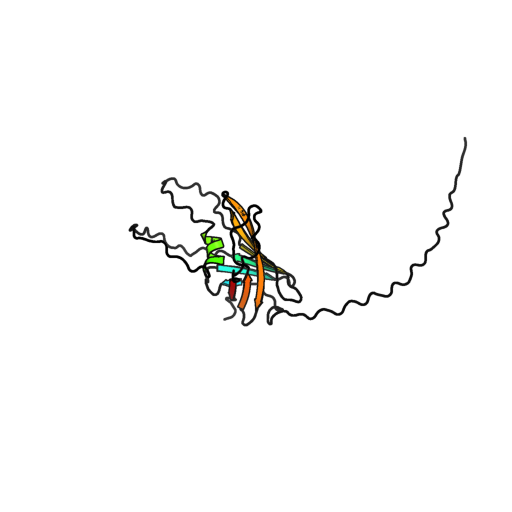597 6.919 1.00 42.91 79 THR A O 1
ATOM 575 N N . PRO A 1 80 ? 34.454 -12.856 7.147 1.00 38.44 80 PRO A N 1
ATOM 576 C CA . PRO A 1 80 ? 34.835 -13.264 5.807 1.00 38.44 80 PRO A CA 1
ATOM 577 C C . PRO A 1 80 ? 34.763 -14.792 5.758 1.00 38.44 80 PRO A C 1
ATOM 579 O O . PRO A 1 80 ? 35.659 -15.503 6.222 1.00 38.44 80 PRO A O 1
ATOM 582 N N . ARG A 1 81 ? 33.654 -15.329 5.243 1.00 43.81 81 ARG A N 1
ATOM 583 C CA . ARG A 1 81 ? 33.550 -16.752 4.948 1.00 43.81 81 ARG A CA 1
ATOM 584 C C . ARG A 1 81 ? 34.490 -17.005 3.780 1.00 43.81 81 ARG A C 1
ATOM 586 O O . ARG A 1 81 ? 34.298 -16.474 2.693 1.00 43.81 81 ARG A O 1
ATOM 593 N N . LYS A 1 82 ? 35.521 -17.819 4.013 1.00 41.16 82 LYS A N 1
ATOM 594 C CA . LYS A 1 82 ? 36.396 -18.331 2.954 1.00 41.16 82 LYS A CA 1
ATOM 595 C C . LYS A 1 82 ? 35.522 -18.951 1.859 1.00 41.16 82 LYS A C 1
ATOM 597 O O . LYS A 1 82 ? 34.851 -19.952 2.105 1.00 41.16 82 LYS A O 1
ATOM 602 N N . PHE A 1 83 ? 35.531 -18.344 0.676 1.00 42.28 83 PHE A N 1
ATOM 603 C CA . PHE A 1 83 ? 34.808 -18.811 -0.499 1.00 42.28 83 PHE A CA 1
ATOM 604 C C . PHE A 1 83 ? 35.170 -20.271 -0.814 1.00 42.28 83 PHE A C 1
ATOM 606 O O . PHE A 1 83 ? 36.306 -20.584 -1.173 1.00 42.28 83 PHE A O 1
ATOM 613 N N . ARG A 1 84 ? 34.190 -21.175 -0.717 1.00 43.28 84 ARG A N 1
ATOM 614 C CA . ARG A 1 84 ? 34.187 -22.430 -1.477 1.00 43.28 84 ARG A CA 1
ATOM 615 C C . ARG A 1 84 ? 33.293 -22.214 -2.691 1.00 43.28 84 ARG A C 1
ATOM 617 O O . ARG A 1 84 ? 32.105 -21.965 -2.526 1.00 43.28 84 ARG A O 1
ATOM 624 N N . ARG A 1 85 ? 33.850 -22.351 -3.898 1.00 51.38 85 ARG A N 1
ATOM 625 C CA . ARG A 1 85 ? 33.050 -22.562 -5.113 1.00 51.38 85 ARG A CA 1
ATOM 626 C C . ARG A 1 85 ? 32.346 -23.916 -4.998 1.00 51.38 85 ARG A C 1
ATOM 628 O O . ARG A 1 85 ? 33.012 -24.945 -4.917 1.00 51.38 85 ARG A O 1
ATOM 635 N N . GLY A 1 86 ? 31.020 -23.890 -4.981 1.00 35.81 86 GLY A N 1
ATOM 636 C CA . GLY A 1 86 ? 30.114 -25.035 -5.073 1.00 35.81 86 GLY A CA 1
ATOM 637 C C . GLY A 1 86 ? 28.747 -24.546 -5.580 1.00 35.81 86 GLY A C 1
ATOM 638 O O . GLY A 1 86 ? 28.458 -23.365 -5.392 1.00 35.81 86 GLY A O 1
ATOM 639 N N . PRO A 1 87 ? 27.975 -25.380 -6.301 1.00 46.25 87 PRO A N 1
ATOM 640 C CA . PRO A 1 87 ? 27.176 -24.915 -7.432 1.00 46.25 87 PRO A CA 1
ATOM 641 C C . PRO A 1 87 ? 25.707 -24.588 -7.119 1.00 46.25 87 PRO A C 1
ATOM 643 O O . PRO A 1 87 ? 25.133 -25.096 -6.162 1.00 46.25 87 PRO A O 1
ATOM 646 N N . GLU A 1 88 ? 25.150 -23.822 -8.065 1.00 33.75 88 GLU A N 1
ATOM 647 C CA . GLU A 1 88 ? 23.739 -23.600 -8.422 1.00 33.75 88 GLU A CA 1
ATOM 648 C C . GLU A 1 88 ? 22.935 -22.562 -7.604 1.00 33.75 88 GLU A C 1
ATOM 650 O O . GLU A 1 88 ? 22.851 -22.654 -6.378 1.00 33.75 88 GLU A O 1
ATOM 655 N N . PRO A 1 89 ? 22.336 -21.545 -8.265 1.00 34.12 89 PRO A N 1
ATOM 656 C CA . PRO A 1 89 ? 21.461 -20.594 -7.597 1.00 34.12 89 PRO A CA 1
ATOM 657 C C . PRO A 1 89 ? 20.169 -21.298 -7.177 1.00 34.12 89 PRO A C 1
ATOM 659 O O . PRO A 1 89 ? 19.465 -21.890 -7.992 1.00 34.12 89 PRO A O 1
ATOM 662 N N . VAL A 1 90 ? 19.853 -21.215 -5.887 1.00 33.06 90 VAL A N 1
ATOM 663 C CA . VAL A 1 90 ? 18.564 -21.652 -5.349 1.00 33.06 90 VAL A CA 1
ATOM 664 C C . VAL A 1 90 ? 17.481 -20.771 -5.971 1.00 33.06 90 VAL A C 1
ATOM 666 O O . VAL A 1 90 ? 17.418 -19.574 -5.693 1.00 33.06 90 VAL A O 1
ATOM 669 N N . LEU A 1 91 ? 16.644 -21.368 -6.822 1.00 32.16 91 LEU A N 1
ATOM 670 C CA . LEU A 1 91 ? 15.373 -20.797 -7.260 1.00 32.16 91 LEU A CA 1
ATOM 671 C C . LEU A 1 91 ? 14.532 -20.497 -6.013 1.00 32.16 91 LEU A C 1
ATOM 673 O O . LEU A 1 91 ? 14.010 -21.406 -5.371 1.00 32.16 91 LEU A O 1
ATOM 677 N N . LEU A 1 92 ? 14.459 -19.221 -5.643 1.00 34.09 92 LEU A N 1
ATOM 678 C CA . LEU A 1 92 ? 13.551 -18.741 -4.610 1.00 34.09 92 LEU A CA 1
ATOM 679 C C . LEU A 1 92 ? 12.121 -18.793 -5.153 1.00 34.09 92 LEU A C 1
ATOM 681 O O . LEU A 1 92 ? 11.865 -18.399 -6.291 1.00 34.09 92 LEU A O 1
ATOM 685 N N . ASP A 1 93 ? 11.215 -19.301 -4.327 1.00 29.59 93 ASP A N 1
ATOM 686 C CA . ASP A 1 93 ? 9.798 -19.467 -4.633 1.00 29.59 93 ASP A CA 1
ATOM 687 C C . ASP A 1 93 ? 9.164 -18.106 -5.023 1.00 29.59 93 ASP A C 1
ATOM 689 O O . ASP A 1 93 ? 9.283 -17.134 -4.264 1.00 29.59 93 ASP A O 1
ATOM 693 N N . PRO A 1 94 ? 8.529 -17.976 -6.205 1.00 34.41 94 PRO A N 1
ATOM 694 C CA . PRO A 1 94 ? 8.067 -16.695 -6.752 1.00 34.41 94 PRO A CA 1
ATOM 695 C C . PRO A 1 94 ? 6.946 -15.997 -5.959 1.00 34.41 94 PRO A C 1
ATOM 697 O O . PRO A 1 94 ? 6.571 -14.880 -6.316 1.00 34.41 94 PRO A O 1
ATOM 700 N N . SER A 1 95 ? 6.425 -16.591 -4.879 1.00 36.34 95 SER A N 1
ATOM 701 C CA . SER A 1 95 ? 5.418 -15.960 -4.008 1.00 36.34 95 SER A CA 1
ATOM 702 C C . SER A 1 95 ? 5.989 -15.192 -2.809 1.00 36.34 95 SER A C 1
ATOM 704 O O . SER A 1 95 ? 5.316 -14.307 -2.293 1.00 36.34 95 SER A O 1
ATOM 706 N N . GLU A 1 96 ? 7.220 -15.483 -2.378 1.00 38.09 96 GLU A N 1
ATOM 707 C CA . GLU A 1 96 ? 7.900 -14.786 -1.260 1.00 38.09 96 GLU A CA 1
ATOM 708 C C . GLU A 1 96 ? 8.701 -13.573 -1.745 1.00 38.09 96 GLU A C 1
ATOM 710 O O . GLU A 1 96 ? 9.085 -12.673 -0.997 1.00 38.09 96 GLU A O 1
ATOM 715 N N . ALA A 1 97 ? 8.960 -13.548 -3.047 1.00 39.06 97 ALA A N 1
ATOM 716 C CA . ALA A 1 97 ? 9.850 -12.593 -3.644 1.00 39.06 97 ALA A CA 1
ATOM 717 C C . ALA A 1 97 ? 9.166 -11.245 -3.887 1.00 39.06 97 ALA A C 1
ATOM 719 O O . ALA A 1 97 ? 9.829 -10.241 -3.914 1.00 39.06 97 ALA A O 1
ATOM 720 N N . ALA A 1 98 ? 7.858 -11.102 -4.012 1.00 44.06 98 ALA A N 1
ATOM 721 C CA . ALA A 1 98 ? 7.362 -9.872 -4.632 1.00 44.06 98 ALA A CA 1
ATOM 722 C C . ALA A 1 98 ? 7.480 -8.558 -3.816 1.00 44.06 98 ALA A C 1
ATOM 724 O O . ALA A 1 98 ? 7.404 -7.493 -4.414 1.00 44.06 98 ALA A O 1
ATOM 725 N N . LEU A 1 99 ? 7.754 -8.594 -2.505 1.00 47.53 99 LEU A N 1
ATOM 726 C CA . LEU A 1 99 ? 8.220 -7.414 -1.743 1.00 47.53 99 LEU A CA 1
ATOM 727 C C . LEU A 1 99 ? 9.729 -7.482 -1.447 1.00 47.53 99 LEU A C 1
ATOM 729 O O . LEU A 1 99 ? 10.417 -6.466 -1.503 1.00 47.53 99 LEU A O 1
ATOM 733 N N . ALA A 1 100 ? 10.280 -8.688 -1.276 1.00 40.19 100 ALA A N 1
ATOM 734 C CA . ALA A 1 100 ? 11.719 -8.911 -1.144 1.00 40.19 100 ALA A CA 1
ATOM 735 C C . ALA A 1 100 ? 12.512 -8.767 -2.462 1.00 40.19 100 ALA A C 1
ATOM 737 O O . ALA A 1 100 ? 13.727 -8.683 -2.420 1.00 40.19 100 ALA A O 1
ATOM 738 N N . LEU A 1 101 ? 11.861 -8.727 -3.622 1.00 40.09 101 LEU A N 1
ATOM 739 C CA . LEU A 1 101 ? 12.394 -8.761 -4.995 1.00 40.09 101 LEU A CA 1
ATOM 740 C C . LEU A 1 101 ? 12.099 -7.451 -5.721 1.00 40.09 101 LEU A C 1
ATOM 742 O O . LEU A 1 101 ? 12.866 -7.086 -6.597 1.00 40.09 101 LEU A O 1
ATOM 746 N N . LEU A 1 102 ? 11.143 -6.645 -5.239 1.00 46.03 102 LEU A N 1
ATOM 747 C CA . LEU A 1 102 ? 11.231 -5.193 -5.442 1.00 46.03 102 LEU A CA 1
ATOM 748 C C . LEU A 1 102 ? 12.488 -4.624 -4.746 1.00 46.03 102 LEU A C 1
ATOM 750 O O . LEU A 1 102 ? 13.065 -3.657 -5.231 1.00 46.03 102 LEU A O 1
ATOM 754 N N . VAL A 1 103 ? 12.962 -5.260 -3.663 1.00 41.84 103 VAL A N 1
ATOM 755 C CA . VAL A 1 103 ? 14.195 -4.873 -2.947 1.00 41.84 103 VAL A CA 1
ATOM 756 C C . VAL A 1 103 ? 15.442 -5.643 -3.420 1.00 41.84 103 VAL A C 1
ATOM 758 O O . VAL A 1 103 ? 16.525 -5.066 -3.454 1.00 41.84 103 VAL A O 1
ATOM 761 N N . ARG A 1 104 ? 15.336 -6.919 -3.822 1.00 39.06 104 ARG A N 1
ATOM 762 C CA . ARG A 1 104 ? 16.497 -7.724 -4.262 1.00 39.06 104 ARG A CA 1
ATOM 763 C C . ARG A 1 104 ? 16.945 -7.450 -5.698 1.00 39.06 104 ARG A C 1
ATOM 765 O O . ARG A 1 104 ? 18.148 -7.470 -5.930 1.00 39.06 104 ARG A O 1
ATOM 772 N N . ASP A 1 105 ? 16.041 -7.141 -6.628 1.00 35.56 105 ASP A N 1
ATOM 773 C CA . ASP A 1 105 ? 16.425 -6.882 -8.031 1.00 35.56 105 ASP A CA 1
ATOM 774 C C . ASP A 1 105 ? 16.916 -5.439 -8.264 1.00 35.56 105 ASP A C 1
ATOM 776 O O . ASP A 1 105 ? 17.522 -5.130 -9.286 1.00 35.56 105 ASP A O 1
ATOM 780 N N . ALA A 1 106 ? 16.728 -4.548 -7.284 1.00 37.81 106 ALA A N 1
ATOM 781 C CA . ALA A 1 106 ? 17.248 -3.182 -7.322 1.00 37.81 106 ALA A CA 1
ATOM 782 C C . ALA A 1 106 ? 18.725 -3.064 -6.886 1.00 37.81 106 ALA A C 1
ATOM 784 O O . ALA A 1 106 ? 19.241 -1.948 -6.814 1.00 37.81 106 ALA A O 1
ATOM 785 N N . GLY A 1 107 ? 19.423 -4.168 -6.579 1.00 33.59 107 GLY A N 1
ATOM 786 C CA . GLY A 1 107 ? 20.751 -4.052 -5.972 1.00 33.59 107 GLY A CA 1
ATOM 787 C C . GLY A 1 107 ? 21.617 -5.302 -5.875 1.00 33.59 107 GLY A C 1
ATOM 788 O O . GLY A 1 107 ? 22.415 -5.375 -4.945 1.00 33.59 107 GLY A O 1
ATOM 789 N N . GLN A 1 108 ? 21.537 -6.254 -6.808 1.00 34.91 108 GLN A N 1
ATOM 790 C CA . GLN A 1 108 ? 22.627 -7.224 -6.968 1.00 34.91 108 GLN A CA 1
ATOM 791 C C . GLN A 1 108 ? 23.624 -6.709 -8.012 1.00 34.91 108 GLN A C 1
ATOM 793 O O . GLN A 1 108 ? 23.646 -7.129 -9.163 1.00 34.91 108 GLN A O 1
ATOM 798 N N . ILE A 1 109 ? 24.435 -5.737 -7.596 1.00 39.78 109 IL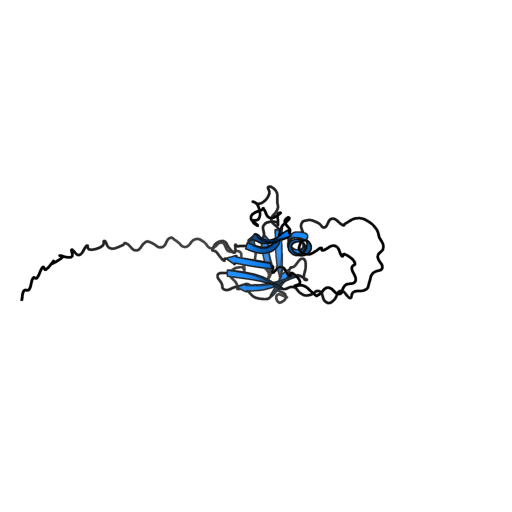E A N 1
ATOM 799 C CA . ILE A 1 109 ? 25.713 -5.450 -8.250 1.00 39.78 109 ILE A CA 1
ATOM 800 C C . ILE A 1 109 ? 26.618 -6.641 -7.944 1.00 39.78 109 ILE A C 1
ATOM 802 O O . ILE A 1 109 ? 26.996 -6.839 -6.791 1.00 39.78 109 ILE A O 1
ATOM 806 N N . ASP A 1 110 ? 26.919 -7.457 -8.953 1.00 38.94 110 ASP A N 1
ATOM 807 C CA . ASP A 1 110 ? 27.973 -8.462 -8.849 1.00 38.94 110 ASP A CA 1
ATOM 808 C C . ASP A 1 110 ? 29.253 -7.767 -8.358 1.00 38.94 110 ASP A C 1
ATOM 810 O O . ASP A 1 110 ? 29.744 -6.830 -8.991 1.00 38.94 110 ASP A O 1
ATOM 814 N N . GLU A 1 111 ? 29.749 -8.185 -7.188 1.00 45.06 111 GLU A N 1
ATOM 815 C CA . GLU A 1 111 ? 30.969 -7.674 -6.560 1.00 45.06 111 GLU A CA 1
ATOM 816 C C . GLU A 1 111 ? 32.151 -7.814 -7.531 1.00 45.06 111 GLU A C 1
ATOM 818 O O . GLU A 1 111 ? 32.755 -8.880 -7.675 1.00 45.06 111 GLU A O 1
ATOM 823 N N . VAL A 1 112 ? 32.500 -6.719 -8.206 1.00 48.38 112 VAL A N 1
ATOM 824 C CA . VAL A 1 112 ? 33.797 -6.581 -8.864 1.00 48.38 112 VAL A CA 1
ATOM 825 C C . VAL A 1 112 ? 34.805 -6.246 -7.770 1.00 48.38 112 VAL A C 1
ATOM 827 O O . VAL A 1 112 ? 34.816 -5.137 -7.242 1.00 48.38 112 VAL A O 1
ATOM 830 N N . ASP A 1 113 ? 35.637 -7.231 -7.430 1.00 49.88 113 ASP A N 1
ATOM 831 C CA . ASP A 1 113 ? 36.793 -7.112 -6.538 1.00 49.88 113 ASP A CA 1
ATOM 832 C C . ASP A 1 113 ? 37.832 -6.153 -7.143 1.00 49.88 113 ASP A C 1
ATOM 834 O O . ASP A 1 113 ? 38.772 -6.545 -7.836 1.00 49.88 113 ASP A O 1
ATOM 838 N N . ALA A 1 114 ? 37.617 -4.859 -6.935 1.00 45.19 114 ALA A N 1
ATOM 839 C CA . ALA A 1 114 ? 38.607 -3.823 -7.146 1.00 45.19 114 ALA A CA 1
ATOM 840 C C . ALA A 1 114 ? 38.818 -3.138 -5.797 1.00 45.19 114 ALA A C 1
ATOM 842 O O . ALA A 1 114 ? 37.941 -2.424 -5.323 1.00 45.19 114 ALA A O 1
ATOM 843 N N . GLY A 1 115 ? 39.975 -3.380 -5.174 1.00 50.03 115 GLY A N 1
ATOM 844 C CA . GLY A 1 115 ? 40.415 -2.781 -3.909 1.00 50.03 115 GLY A CA 1
ATOM 845 C C . GLY A 1 115 ? 40.654 -1.269 -3.991 1.00 50.03 115 GLY A C 1
ATOM 846 O O . GLY A 1 115 ? 41.761 -0.793 -3.756 1.00 50.03 115 GLY A O 1
ATOM 847 N N . ILE A 1 116 ? 39.612 -0.525 -4.338 1.00 53.50 116 ILE A N 1
ATOM 848 C CA . ILE A 1 116 ? 39.487 0.921 -4.232 1.00 53.50 116 ILE A CA 1
ATOM 849 C C . ILE A 1 116 ? 38.412 1.126 -3.170 1.00 53.50 116 ILE A C 1
ATOM 851 O O . ILE A 1 116 ? 37.318 0.590 -3.331 1.00 53.50 116 ILE A O 1
ATOM 855 N N . GLU A 1 117 ? 38.711 1.845 -2.082 1.00 52.62 117 GLU A N 1
ATOM 856 C CA . GLU A 1 117 ? 37.658 2.309 -1.170 1.00 52.62 117 GLU A CA 1
ATOM 857 C C . GLU A 1 117 ? 36.613 3.033 -2.024 1.00 52.62 117 GLU A C 1
ATOM 859 O O . GLU A 1 117 ? 36.952 4.055 -2.632 1.00 52.62 117 GLU A O 1
ATOM 864 N N . PRO A 1 118 ? 35.387 2.494 -2.169 1.00 52.34 118 PRO A N 1
ATOM 865 C CA . PRO A 1 118 ? 34.394 3.163 -2.974 1.00 52.34 118 PRO A CA 1
ATOM 866 C C . PRO A 1 118 ? 34.073 4.451 -2.232 1.00 52.34 118 PRO A C 1
ATOM 868 O O . PRO A 1 118 ? 33.560 4.416 -1.113 1.00 52.34 118 PRO A O 1
ATOM 871 N N . ASP A 1 119 ? 34.414 5.581 -2.850 1.00 47.31 119 ASP A N 1
ATOM 872 C CA . ASP A 1 119 ? 33.777 6.857 -2.558 1.00 47.31 119 ASP A CA 1
ATOM 873 C C . ASP A 1 119 ? 32.282 6.549 -2.537 1.00 47.31 119 ASP A C 1
ATOM 875 O O . ASP A 1 119 ? 31.733 6.120 -3.558 1.00 47.31 119 ASP A O 1
ATOM 879 N N . ALA A 1 120 ? 31.701 6.533 -1.333 1.00 53.59 120 ALA A N 1
ATOM 880 C CA . ALA A 1 120 ? 30.419 5.907 -1.056 1.00 53.59 120 ALA A CA 1
ATOM 881 C C . ALA A 1 120 ? 29.339 6.734 -1.744 1.00 53.59 120 ALA A C 1
ATOM 883 O O . ALA A 1 120 ? 28.709 7.609 -1.147 1.00 53.59 120 ALA A O 1
ATOM 884 N N . GLY A 1 121 ? 29.173 6.474 -3.039 1.00 53.28 121 GLY A N 1
ATOM 885 C CA . GLY A 1 121 ? 28.133 7.046 -3.857 1.00 53.28 121 GLY A CA 1
ATOM 886 C C . GLY A 1 121 ? 26.787 6.818 -3.177 1.00 53.28 121 GLY A C 1
ATOM 887 O O . GLY A 1 121 ? 26.647 5.908 -2.353 1.00 53.28 121 GLY A O 1
ATOM 888 N N . PRO A 1 122 ? 25.789 7.657 -3.481 1.00 48.34 122 PRO A N 1
ATOM 889 C CA . PRO A 1 122 ? 24.493 7.591 -2.828 1.00 48.34 122 PRO A CA 1
ATOM 890 C C . PRO A 1 122 ? 23.946 6.162 -2.897 1.00 48.34 122 PRO A C 1
ATOM 892 O O . PRO A 1 122 ? 23.649 5.649 -3.976 1.00 48.34 122 PRO A O 1
ATOM 895 N N . VAL A 1 123 ? 23.842 5.511 -1.735 1.00 55.03 123 VAL A N 1
ATOM 896 C CA . VAL A 1 123 ? 23.225 4.189 -1.615 1.00 55.03 123 VAL A CA 1
ATOM 897 C C . VAL A 1 123 ? 21.767 4.360 -2.007 1.00 55.03 123 VAL A C 1
ATOM 899 O O . VAL A 1 123 ? 21.000 5.005 -1.290 1.00 55.03 123 VAL A O 1
ATOM 902 N N . PHE A 1 124 ? 21.393 3.817 -3.161 1.00 54.25 124 PHE A N 1
ATOM 903 C CA . PHE A 1 124 ? 20.020 3.846 -3.631 1.00 54.25 124 PHE A CA 1
ATOM 904 C C . PHE A 1 124 ? 19.159 3.014 -2.678 1.00 54.25 124 PHE A C 1
ATOM 906 O O . PHE A 1 124 ? 19.253 1.789 -2.642 1.00 54.25 124 PHE A O 1
ATOM 913 N N . ARG A 1 125 ? 18.351 3.688 -1.859 1.00 59.00 125 ARG A N 1
ATOM 914 C CA . ARG A 1 125 ? 17.334 3.051 -1.023 1.00 59.00 125 ARG A CA 1
ATOM 915 C C . ARG A 1 125 ? 15.995 3.324 -1.692 1.00 59.00 125 ARG A C 1
ATOM 917 O O . ARG A 1 125 ? 15.534 4.461 -1.596 1.00 59.00 125 ARG A O 1
ATOM 924 N N . PRO A 1 126 ? 15.409 2.356 -2.417 1.00 63.16 126 PRO A N 1
ATOM 925 C CA . PRO A 1 126 ? 14.106 2.576 -3.019 1.00 63.16 126 PRO A CA 1
ATOM 926 C C . PRO A 1 126 ? 13.108 2.856 -1.894 1.00 63.16 126 PRO A C 1
ATOM 928 O O . PRO A 1 126 ? 12.900 2.022 -1.012 1.00 63.16 126 PRO A O 1
ATOM 931 N N . GLU A 1 127 ? 12.529 4.054 -1.894 1.00 78.94 127 GLU A N 1
ATOM 932 C CA . GLU A 1 127 ? 11.404 4.364 -1.019 1.00 78.94 127 GLU A CA 1
ATOM 933 C C . GLU A 1 127 ? 10.207 3.565 -1.538 1.00 78.94 127 GLU A C 1
ATOM 935 O O . GLU A 1 127 ? 9.774 3.745 -2.678 1.00 78.94 127 GLU A O 1
ATOM 940 N N . ILE A 1 128 ? 9.731 2.619 -0.728 1.00 87.56 128 ILE A N 1
ATOM 941 C CA . ILE A 1 128 ? 8.502 1.877 -1.002 1.00 87.56 128 ILE A CA 1
ATOM 942 C C . ILE A 1 128 ? 7.401 2.527 -0.173 1.00 87.56 128 ILE A C 1
ATOM 944 O O . ILE A 1 128 ? 7.507 2.608 1.056 1.00 87.56 128 ILE A O 1
ATOM 948 N N . SER A 1 129 ? 6.339 2.963 -0.840 1.00 92.25 129 SER A N 1
ATOM 949 C CA . SER A 1 129 ? 5.140 3.482 -0.190 1.00 92.25 129 SER A CA 1
ATOM 950 C C . SER A 1 129 ? 3.891 2.775 -0.707 1.00 92.25 129 SER A C 1
ATOM 952 O O . SER A 1 129 ? 3.841 2.285 -1.832 1.00 92.25 129 SER A O 1
ATOM 954 N N . VAL A 1 130 ? 2.866 2.681 0.129 1.00 95.19 130 VAL A N 1
ATOM 955 C CA . VAL A 1 130 ? 1.532 2.234 -0.272 1.00 95.19 130 VAL A CA 1
ATOM 956 C C . VAL A 1 130 ? 0.568 3.360 0.039 1.00 95.19 130 VAL A C 1
ATOM 958 O O . VAL A 1 130 ? 0.427 3.739 1.196 1.00 95.19 130 VAL A O 1
ATOM 961 N N . GLU A 1 131 ? -0.075 3.897 -0.988 1.00 96.81 131 GLU A N 1
ATOM 962 C CA . GLU A 1 131 ? -1.011 5.013 -0.889 1.00 96.81 131 GLU A CA 1
ATOM 963 C C . GLU A 1 131 ? -2.405 4.528 -1.266 1.00 96.81 131 GLU A C 1
ATOM 965 O O . GLU A 1 131 ? -2.637 4.080 -2.390 1.00 96.81 131 GLU A O 1
ATOM 970 N N . LEU A 1 132 ? -3.337 4.593 -0.318 1.00 97.38 132 LEU A N 1
ATOM 971 C CA . LEU A 1 132 ? -4.676 4.041 -0.463 1.00 97.38 132 LEU A CA 1
ATOM 972 C C . LEU A 1 132 ? -5.722 5.088 -0.110 1.00 97.38 132 LEU A C 1
ATOM 974 O O . LEU A 1 132 ? -5.693 5.675 0.967 1.00 97.38 132 LEU A O 1
ATOM 978 N N . THR A 1 133 ? -6.700 5.270 -0.988 1.00 97.06 133 THR A N 1
ATOM 979 C CA . THR A 1 133 ? -7.867 6.110 -0.730 1.00 97.06 133 THR A CA 1
ATOM 980 C C . THR A 1 133 ? -8.979 5.269 -0.121 1.00 97.06 133 THR A C 1
ATOM 982 O O . THR A 1 133 ? -9.330 4.204 -0.638 1.00 97.06 133 THR A O 1
ATOM 985 N N . ARG A 1 134 ? -9.555 5.760 0.974 1.00 94.88 134 ARG A N 1
ATOM 986 C CA . ARG A 1 134 ? -10.735 5.192 1.616 1.00 94.88 134 ARG A CA 1
ATOM 987 C C . ARG A 1 134 ? -11.978 5.560 0.811 1.00 94.88 134 ARG A C 1
ATOM 989 O O . ARG A 1 134 ? -12.223 6.722 0.502 1.00 94.88 134 ARG A O 1
ATOM 996 N N . SER A 1 135 ? -12.791 4.562 0.506 1.00 92.19 135 SER A N 1
ATOM 997 C CA . SER A 1 135 ? -14.057 4.710 -0.205 1.00 92.19 135 SER A CA 1
ATOM 998 C C . SER A 1 135 ? -15.162 3.921 0.494 1.00 92.19 135 SER A C 1
ATOM 1000 O O . SER A 1 135 ? -14.907 3.148 1.421 1.00 92.19 135 SER A O 1
ATOM 1002 N N . ALA A 1 136 ? -16.396 4.061 0.004 1.00 89.06 136 ALA A N 1
ATOM 1003 C CA . ALA A 1 136 ? -17.505 3.215 0.434 1.00 89.06 136 ALA A CA 1
ATOM 1004 C C . ALA A 1 136 ? -17.259 1.721 0.147 1.00 89.06 136 ALA A C 1
ATOM 1006 O O . ALA A 1 136 ? -17.914 0.891 0.756 1.00 89.06 136 ALA A O 1
ATOM 1007 N N . HIS A 1 137 ? -16.312 1.360 -0.723 1.00 88.06 137 HIS A N 1
ATOM 1008 C CA . HIS A 1 137 ? -15.978 -0.027 -1.068 1.00 88.06 137 HIS A CA 1
ATOM 1009 C C . HIS A 1 137 ? -14.691 -0.533 -0.393 1.00 88.06 137 HIS A C 1
ATOM 1011 O O . HIS A 1 137 ? -14.103 -1.520 -0.834 1.00 88.06 137 HIS A O 1
ATOM 1017 N N . GLY A 1 138 ? -14.219 0.160 0.648 1.00 92.00 138 GLY A N 1
ATOM 1018 C CA . GLY A 1 138 ? -12.941 -0.120 1.299 1.00 92.00 138 GLY A CA 1
ATOM 1019 C C . GLY A 1 138 ? -11.815 0.768 0.775 1.00 92.00 138 GLY A C 1
ATOM 1020 O O . GLY A 1 138 ? -12.053 1.862 0.260 1.00 92.00 138 GLY A O 1
ATOM 1021 N N . PHE A 1 139 ? -10.577 0.311 0.940 1.00 95.81 139 PHE A N 1
ATOM 1022 C CA . PHE A 1 139 ? -9.386 1.058 0.546 1.00 95.81 139 PHE A CA 1
ATOM 1023 C C . PHE A 1 139 ? -8.819 0.547 -0.770 1.00 95.81 139 PHE A C 1
ATOM 1025 O O . PHE A 1 139 ? -8.582 -0.653 -0.920 1.00 95.81 139 PHE A O 1
ATOM 1032 N N . THR A 1 140 ? -8.533 1.468 -1.684 1.00 96.06 140 THR A N 1
ATOM 1033 C CA . THR A 1 140 ? -7.935 1.173 -2.990 1.00 96.06 140 THR A CA 1
ATOM 1034 C C . THR A 1 140 ? -6.921 2.241 -3.359 1.00 96.06 140 THR A C 1
ATOM 1036 O O . THR A 1 140 ? -7.142 3.419 -3.089 1.00 96.06 140 THR A O 1
ATOM 1039 N N . GLY A 1 141 ? -5.846 1.855 -4.026 1.00 95.31 141 GLY A N 1
ATOM 1040 C CA . GLY A 1 141 ? -4.829 2.781 -4.497 1.00 95.31 141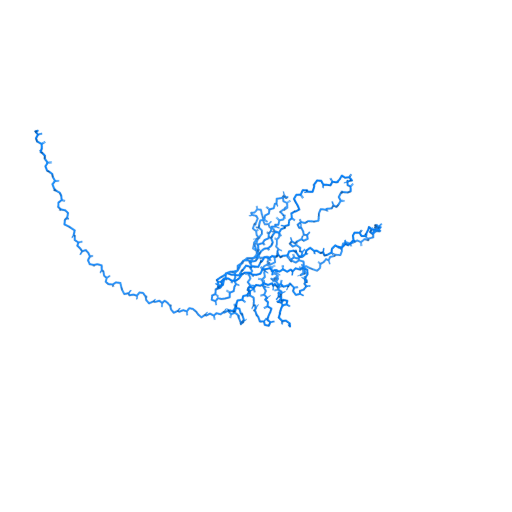 GLY A CA 1
ATOM 1041 C C . GLY A 1 141 ? -3.653 2.029 -5.090 1.00 95.31 141 GLY A C 1
ATOM 1042 O O . GLY A 1 141 ? -3.856 1.115 -5.892 1.00 95.31 141 GLY A O 1
ATOM 1043 N N . PHE A 1 142 ? -2.436 2.417 -4.718 1.00 93.94 142 PHE A N 1
ATOM 1044 C CA . PHE A 1 142 ? -1.226 1.886 -5.329 1.00 93.94 142 PHE A CA 1
ATOM 1045 C C . PHE A 1 142 ? -0.122 1.614 -4.316 1.00 93.94 142 PHE A C 1
ATOM 1047 O O . PHE A 1 142 ? 0.106 2.394 -3.397 1.00 93.94 142 PHE A O 1
ATOM 1054 N N . THR A 1 143 ? 0.627 0.545 -4.553 1.00 92.25 143 THR A N 1
ATOM 1055 C CA . THR A 1 143 ? 2.000 0.425 -4.068 1.00 92.25 143 THR A CA 1
ATOM 1056 C C . THR A 1 143 ? 2.928 1.108 -5.069 1.00 92.25 143 THR A C 1
ATOM 1058 O O . THR A 1 143 ? 2.903 0.794 -6.262 1.00 92.25 143 THR A O 1
ATOM 1061 N N . LEU A 1 144 ? 3.722 2.053 -4.576 1.00 90.31 144 LEU A N 1
ATOM 1062 C CA . LEU A 1 144 ? 4.731 2.807 -5.304 1.00 90.31 144 LEU A CA 1
ATOM 1063 C C . LEU A 1 144 ? 6.111 2.271 -4.923 1.00 90.31 144 LEU A C 1
ATOM 1065 O O . LEU A 1 144 ? 6.419 2.090 -3.743 1.00 90.31 144 LEU A O 1
ATOM 1069 N N . ALA A 1 145 ? 6.941 2.005 -5.923 1.00 86.62 145 ALA A N 1
ATOM 1070 C CA . ALA A 1 145 ? 8.318 1.575 -5.717 1.00 86.62 145 ALA A CA 1
ATOM 1071 C C . ALA A 1 145 ? 9.205 2.095 -6.844 1.00 86.62 145 ALA A C 1
ATOM 1073 O O . ALA A 1 145 ? 8.794 2.116 -8.003 1.00 86.62 145 ALA A O 1
ATOM 1074 N N . LEU A 1 146 ? 10.446 2.464 -6.533 1.00 83.25 146 LEU A N 1
ATOM 1075 C CA . LEU A 1 146 ? 11.431 2.748 -7.571 1.00 83.25 146 LEU A CA 1
ATOM 1076 C C . LEU A 1 146 ? 12.073 1.450 -8.068 1.00 83.25 146 LEU A C 1
ATOM 1078 O O . LEU A 1 146 ? 12.637 0.689 -7.286 1.00 83.25 146 LEU A O 1
ATOM 1082 N N . LEU A 1 147 ? 12.021 1.226 -9.378 1.00 79.94 147 LEU A N 1
ATOM 1083 C CA . LEU A 1 147 ? 12.475 0.010 -10.043 1.00 79.94 147 LEU A CA 1
ATOM 1084 C C . LEU A 1 147 ? 13.520 0.313 -11.101 1.00 79.94 147 LEU A C 1
ATOM 1086 O O . LEU A 1 147 ? 13.430 1.312 -11.817 1.00 79.94 147 LEU A O 1
ATOM 1090 N N . LEU A 1 148 ? 14.499 -0.579 -11.223 1.00 76.56 148 LEU A N 1
ATOM 1091 C CA . LEU A 1 148 ? 15.491 -0.515 -12.283 1.00 76.56 148 LEU A CA 1
ATOM 1092 C C . LEU A 1 148 ? 14.884 -1.073 -13.575 1.00 76.56 148 LEU A C 1
ATOM 1094 O O . LEU A 1 148 ? 14.469 -2.225 -13.650 1.00 76.56 148 LEU A O 1
ATOM 1098 N N . HIS A 1 149 ? 14.810 -0.239 -14.604 1.00 81.06 149 HIS A N 1
ATOM 1099 C CA . HIS A 1 149 ? 14.380 -0.645 -15.934 1.00 81.06 149 HIS A CA 1
ATOM 1100 C C . HIS A 1 149 ? 15.537 -1.310 -16.690 1.00 81.06 149 HIS A C 1
ATOM 1102 O O . HIS A 1 149 ? 16.699 -0.961 -16.484 1.00 81.06 149 HIS A O 1
ATOM 1108 N N . ALA A 1 150 ? 15.225 -2.187 -17.649 1.00 78.31 150 ALA A N 1
ATOM 1109 C CA . ALA A 1 150 ? 16.220 -2.911 -18.455 1.00 78.31 150 ALA A CA 1
ATOM 1110 C C . ALA A 1 150 ? 17.212 -1.994 -19.202 1.00 78.31 150 ALA A C 1
ATOM 1112 O O . ALA A 1 150 ? 18.323 -2.397 -19.527 1.00 78.31 150 ALA A O 1
ATOM 1113 N N . SER A 1 151 ? 16.831 -0.740 -19.455 1.00 81.69 151 SER A N 1
ATOM 1114 C CA . SER A 1 151 ? 17.711 0.273 -20.051 1.00 81.69 151 SER A CA 1
ATOM 1115 C C . SER A 1 151 ? 18.696 0.918 -19.060 1.00 81.69 151 SER A C 1
ATOM 1117 O O . SER A 1 151 ? 19.356 1.885 -19.427 1.00 81.69 151 SER A O 1
ATOM 1119 N N . GLY A 1 152 ? 18.729 0.483 -17.796 1.00 83.62 152 GLY A N 1
ATOM 1120 C CA . GLY A 1 152 ? 19.579 1.036 -16.736 1.00 83.62 152 GLY A CA 1
ATOM 1121 C C . GLY A 1 152 ? 19.064 2.323 -16.078 1.00 83.62 152 GLY A C 1
ATOM 1122 O O . GLY A 1 152 ? 19.760 2.905 -15.253 1.00 83.62 152 GLY A O 1
ATOM 1123 N N . ARG A 1 153 ? 17.856 2.788 -16.422 1.00 84.44 153 ARG A N 1
ATOM 1124 C CA . ARG A 1 153 ? 17.219 3.949 -15.770 1.00 84.44 153 ARG A CA 1
ATOM 1125 C C . ARG A 1 153 ? 16.330 3.497 -14.614 1.00 84.44 153 ARG A C 1
ATOM 1127 O O . ARG A 1 153 ? 15.789 2.396 -14.661 1.00 84.44 153 ARG A O 1
ATOM 1134 N N . THR A 1 154 ? 16.108 4.358 -13.631 1.00 80.69 154 THR A N 1
ATOM 1135 C CA . THR A 1 154 ? 15.099 4.125 -12.592 1.00 80.69 154 THR A CA 1
ATOM 1136 C C . THR A 1 154 ? 13.723 4.608 -13.051 1.00 80.69 154 THR A C 1
ATOM 1138 O O . THR A 1 154 ? 13.593 5.600 -13.768 1.00 80.69 154 THR A O 1
ATOM 1141 N N . CYS A 1 155 ? 12.692 3.873 -12.660 1.00 84.44 155 CYS A N 1
ATOM 1142 C CA . CYS A 1 155 ? 11.292 4.124 -12.970 1.00 84.44 155 CYS A CA 1
ATOM 1143 C C . CYS A 1 155 ? 10.470 4.049 -11.681 1.00 84.44 155 CYS A C 1
ATOM 1145 O O . CYS A 1 155 ? 10.713 3.170 -10.860 1.00 84.44 155 CYS A O 1
ATOM 1147 N N . GLU A 1 156 ? 9.459 4.899 -11.524 1.00 85.81 156 GLU A N 1
ATOM 1148 C CA . GLU A 1 156 ? 8.441 4.699 -10.488 1.00 85.81 156 GLU A CA 1
ATOM 1149 C C . GLU A 1 156 ? 7.430 3.652 -10.977 1.00 85.81 156 GLU A C 1
ATOM 1151 O O . GLU A 1 156 ? 6.643 3.903 -11.889 1.00 85.81 156 GLU A O 1
ATOM 1156 N N . GLY A 1 157 ? 7.486 2.456 -10.399 1.00 84.75 157 GLY A N 1
ATOM 1157 C CA . GLY A 1 157 ? 6.491 1.412 -10.590 1.00 84.75 157 GLY A CA 1
ATOM 1158 C C . GLY A 1 157 ? 5.251 1.683 -9.746 1.00 84.75 157 GLY A C 1
ATOM 1159 O O . GLY A 1 157 ? 5.355 2.052 -8.576 1.00 84.75 157 GLY A O 1
ATOM 1160 N N . ARG A 1 158 ? 4.075 1.467 -10.342 1.00 89.12 158 ARG A N 1
ATOM 1161 C CA . ARG A 1 158 ? 2.771 1.565 -9.676 1.00 89.12 158 ARG A CA 1
ATOM 1162 C C . ARG A 1 158 ? 2.056 0.230 -9.806 1.00 89.12 158 ARG A C 1
ATOM 1164 O O . ARG A 1 158 ? 1.852 -0.253 -10.921 1.00 89.12 158 ARG A O 1
ATOM 1171 N N . PHE A 1 159 ? 1.665 -0.343 -8.678 1.00 87.94 159 PHE A N 1
ATOM 1172 C CA . PHE A 1 159 ? 0.951 -1.618 -8.613 1.00 87.94 159 PHE A CA 1
ATOM 1173 C C . PHE A 1 159 ? -0.380 -1.382 -7.929 1.00 87.94 159 PHE A C 1
ATOM 1175 O O . PHE A 1 159 ? -0.393 -0.788 -6.855 1.00 87.94 159 PHE A O 1
ATOM 1182 N N . ALA A 1 160 ? -1.494 -1.772 -8.553 1.00 91.81 160 ALA A N 1
ATOM 1183 C CA . ALA A 1 160 ? -2.794 -1.561 -7.932 1.00 91.81 160 ALA A CA 1
ATOM 1184 C C . ALA A 1 160 ? -2.878 -2.372 -6.634 1.00 91.81 160 ALA A C 1
ATOM 1186 O O . ALA A 1 160 ? -2.573 -3.565 -6.624 1.00 91.81 160 ALA A O 1
ATOM 1187 N N . THR A 1 161 ? -3.300 -1.713 -5.559 1.00 94.06 161 THR A N 1
ATOM 1188 C CA . THR A 1 161 ? -3.322 -2.286 -4.212 1.00 94.06 161 THR A CA 1
ATOM 1189 C C . THR A 1 161 ? -4.648 -1.974 -3.539 1.00 94.06 161 THR A C 1
ATOM 1191 O O . THR A 1 161 ? -5.208 -0.888 -3.703 1.00 94.06 161 THR A O 1
ATOM 1194 N N . ARG A 1 162 ? -5.174 -2.926 -2.769 1.00 95.56 162 ARG A N 1
ATOM 1195 C CA . ARG A 1 162 ? -6.398 -2.757 -1.982 1.00 95.56 162 ARG A CA 1
ATOM 1196 C C . ARG A 1 162 ? -6.308 -3.453 -0.636 1.00 95.56 162 ARG A C 1
ATOM 1198 O O . ARG A 1 162 ? -5.558 -4.408 -0.474 1.00 95.56 162 ARG A O 1
ATOM 1205 N N . VAL A 1 163 ? -7.118 -3.006 0.315 1.00 96.12 163 VAL A N 1
ATOM 1206 C CA . VAL A 1 163 ? -7.276 -3.702 1.599 1.00 96.12 163 VAL A CA 1
ATOM 1207 C C . VAL A 1 163 ? -8.348 -4.774 1.461 1.00 96.12 163 VAL A C 1
ATOM 1209 O O . VAL A 1 163 ? -9.452 -4.493 0.995 1.00 96.12 163 VAL A O 1
ATOM 1212 N N . LEU A 1 164 ? -8.031 -5.995 1.888 1.00 95.12 164 LEU A N 1
ATOM 1213 C CA . LEU A 1 164 ? -8.982 -7.103 1.964 1.00 95.12 164 LEU A CA 1
ATOM 1214 C C . LEU A 1 164 ? -9.631 -7.223 3.346 1.00 95.12 164 LEU A C 1
ATOM 1216 O O . LEU A 1 164 ? -10.803 -7.577 3.437 1.00 95.12 164 LEU A O 1
ATOM 1220 N N . SER A 1 165 ? -8.878 -6.963 4.417 1.00 95.12 165 SER A N 1
ATOM 1221 C CA . SER A 1 165 ? -9.351 -7.103 5.798 1.00 95.12 165 SER A CA 1
ATOM 1222 C C . SER A 1 165 ? -8.522 -6.255 6.762 1.00 95.12 165 SER A C 1
ATOM 1224 O O . SER A 1 165 ? -7.321 -6.082 6.546 1.00 95.12 165 SER A O 1
ATOM 1226 N N . CYS A 1 166 ? -9.161 -5.777 7.833 1.00 94.31 166 CYS A N 1
ATOM 1227 C CA . CYS A 1 166 ? -8.520 -5.114 8.974 1.00 94.31 166 CYS A CA 1
ATOM 1228 C C . CYS A 1 166 ? -8.853 -5.807 10.313 1.00 94.31 166 CYS A C 1
ATOM 1230 O O . CYS A 1 166 ? -8.841 -5.173 11.372 1.00 94.31 166 CYS A O 1
ATOM 1232 N N . ALA A 1 167 ? -9.247 -7.084 10.264 1.00 88.94 167 ALA A N 1
ATOM 1233 C CA . ALA A 1 167 ? -9.667 -7.845 11.437 1.00 88.94 167 ALA A CA 1
ATOM 1234 C C . ALA A 1 167 ? -8.482 -8.258 12.331 1.00 88.94 167 ALA A C 1
ATOM 1236 O O . ALA A 1 167 ? -7.341 -8.353 11.878 1.00 88.94 167 ALA A O 1
ATOM 1237 N N . ASP A 1 168 ? -8.775 -8.532 13.606 1.00 84.12 168 ASP A N 1
ATOM 1238 C CA . ASP A 1 168 ? -7.852 -9.153 14.571 1.00 84.12 168 ASP A CA 1
ATOM 1239 C C . ASP A 1 168 ? -6.505 -8.427 14.738 1.00 84.12 168 ASP A C 1
ATOM 1241 O O . ASP A 1 168 ? -5.466 -9.045 14.956 1.00 84.12 168 ASP A O 1
ATOM 1245 N N . GLY A 1 169 ? -6.504 -7.098 14.591 1.00 82.56 169 GLY A N 1
ATOM 1246 C CA . GLY A 1 169 ? -5.286 -6.286 14.686 1.00 82.56 169 GLY A CA 1
ATOM 1247 C C . GLY A 1 169 ? -4.329 -6.439 13.499 1.00 82.56 169 GLY A C 1
ATOM 1248 O O . GLY A 1 169 ? -3.254 -5.839 13.512 1.00 82.56 169 GLY A O 1
ATOM 1249 N N . GLY A 1 170 ? -4.716 -7.201 12.473 1.00 93.25 170 GLY A N 1
ATOM 1250 C CA . GLY A 1 170 ? -3.986 -7.351 11.224 1.00 93.25 170 GLY A CA 1
ATOM 1251 C C . GLY A 1 170 ? -4.532 -6.451 10.116 1.00 93.25 170 GLY A C 1
ATOM 1252 O O . GLY A 1 170 ? -5.704 -6.086 10.108 1.00 93.25 170 GLY A O 1
ATOM 1253 N N . LEU A 1 171 ? -3.677 -6.121 9.152 1.00 96.25 171 LEU A N 1
ATOM 1254 C CA . LEU A 1 171 ? -4.033 -5.444 7.910 1.00 96.25 171 LEU A CA 1
ATOM 1255 C C . LEU A 1 171 ? -3.619 -6.341 6.744 1.00 96.25 171 LEU A C 1
ATOM 1257 O O . LEU A 1 171 ? -2.435 -6.608 6.547 1.00 96.25 171 LEU A O 1
ATOM 1261 N N . VAL A 1 172 ? -4.599 -6.829 5.984 1.00 96.44 172 VAL A N 1
ATOM 1262 C CA . VAL A 1 172 ? -4.359 -7.679 4.813 1.00 96.44 172 VAL A CA 1
ATOM 1263 C C . VAL A 1 172 ? -4.505 -6.841 3.555 1.00 96.44 172 VAL A C 1
ATOM 1265 O O . VAL A 1 172 ? -5.594 -6.355 3.245 1.00 96.44 172 VAL A O 1
ATOM 1268 N N . LEU A 1 173 ? -3.407 -6.692 2.827 1.00 96.19 173 LEU A N 1
ATOM 1269 C CA . LEU A 1 173 ? -3.342 -6.004 1.546 1.00 96.19 173 LEU A CA 1
ATOM 1270 C C . LEU A 1 173 ? -3.318 -7.026 0.419 1.00 96.19 173 LEU A C 1
ATOM 1272 O O . LEU A 1 173 ? -2.702 -8.081 0.541 1.00 96.19 173 LEU A O 1
ATOM 1276 N N . GLU A 1 174 ? -3.954 -6.687 -0.690 1.00 94.69 174 GLU A N 1
ATOM 1277 C CA . GLU A 1 174 ? -3.813 -7.384 -1.956 1.00 94.69 174 GLU A CA 1
ATOM 1278 C C . GLU A 1 174 ? -3.233 -6.427 -2.986 1.00 94.69 174 GLU A C 1
ATOM 1280 O O . GLU A 1 174 ? -3.813 -5.367 -3.224 1.00 94.69 174 GLU A O 1
ATOM 1285 N N . SER A 1 175 ? -2.126 -6.821 -3.603 1.00 92.12 175 SER A N 1
ATOM 1286 C CA . SER A 1 175 ? -1.427 -6.042 -4.620 1.00 92.12 175 SER A CA 1
ATOM 1287 C C . SER A 1 175 ? -1.354 -6.818 -5.930 1.00 92.12 175 SER A C 1
ATOM 1289 O O . SER A 1 175 ? -1.274 -8.051 -5.953 1.00 92.12 175 SER A O 1
ATOM 1291 N N . GLU A 1 176 ? -1.358 -6.108 -7.053 1.00 89.69 176 GLU A N 1
ATOM 1292 C CA . GLU A 1 176 ? -1.011 -6.714 -8.333 1.00 89.69 176 GLU A CA 1
ATOM 1293 C C . GLU A 1 176 ? 0.435 -7.231 -8.315 1.00 89.69 176 GLU A C 1
ATOM 1295 O O . GLU A 1 176 ? 1.315 -6.601 -7.722 1.00 89.69 176 GLU A O 1
ATOM 1300 N N . PRO A 1 177 ? 0.701 -8.387 -8.950 1.00 82.19 177 PRO A N 1
ATOM 1301 C CA . PRO A 1 177 ? 2.046 -8.924 -9.011 1.00 82.19 177 PRO A CA 1
ATOM 1302 C C . PRO A 1 177 ? 2.952 -7.988 -9.806 1.00 82.19 177 PRO A C 1
ATOM 1304 O O . PRO A 1 177 ? 2.551 -7.458 -10.844 1.00 82.19 177 PRO A O 1
ATOM 1307 N N . SER A 1 178 ? 4.188 -7.820 -9.331 1.00 69.31 178 SER A N 1
ATOM 1308 C CA . SER A 1 178 ? 5.193 -7.078 -10.083 1.00 69.31 178 SER A CA 1
ATOM 1309 C C . SER A 1 178 ? 5.455 -7.772 -11.414 1.00 69.31 178 SER A C 1
ATOM 1311 O O . SER A 1 178 ? 5.710 -8.976 -11.478 1.00 69.31 178 SER A O 1
ATOM 1313 N N . THR A 1 179 ? 5.378 -7.003 -12.489 1.00 68.38 179 THR A N 1
ATOM 1314 C CA . THR A 1 179 ? 5.743 -7.443 -13.833 1.00 68.38 179 THR A CA 1
ATOM 1315 C C . THR A 1 179 ? 6.788 -6.498 -14.381 1.00 68.38 179 THR A C 1
ATOM 1317 O O . THR A 1 179 ? 6.819 -5.333 -13.984 1.00 68.38 179 THR A O 1
ATOM 1320 N N . SER A 1 180 ? 7.611 -6.977 -15.315 1.00 66.19 180 SER A N 1
ATOM 1321 C CA . SER A 1 180 ? 8.572 -6.143 -16.038 1.00 66.19 180 SER A CA 1
ATOM 1322 C C . SER A 1 180 ? 7.913 -4.836 -16.486 1.00 66.19 180 SER A C 1
ATOM 1324 O O . SER A 1 180 ? 6.926 -4.874 -17.227 1.00 66.19 180 SER A O 1
ATOM 1326 N N . LEU A 1 181 ? 8.438 -3.699 -16.023 1.00 71.44 181 LEU A N 1
ATOM 1327 C CA . LEU A 1 181 ? 7.939 -2.391 -16.432 1.00 71.44 181 LEU A CA 1
ATOM 1328 C C . LEU A 1 181 ? 8.105 -2.234 -17.944 1.00 71.44 181 LEU A C 1
ATOM 1330 O O . LEU A 1 181 ? 9.158 -2.555 -18.495 1.00 71.44 181 LEU A O 1
ATOM 1334 N N . GLY A 1 182 ? 7.067 -1.729 -18.607 1.00 72.75 182 GLY A N 1
ATOM 1335 C CA . GLY A 1 182 ? 7.153 -1.386 -20.020 1.00 72.75 182 GLY A CA 1
ATOM 1336 C C . GLY A 1 182 ? 8.073 -0.187 -20.267 1.00 72.75 182 GLY A C 1
ATOM 1337 O O . GLY A 1 182 ? 8.499 0.512 -19.344 1.00 72.75 182 GLY A O 1
ATOM 1338 N N . GLU A 1 183 ? 8.303 0.126 -21.544 1.00 75.06 183 GLU A N 1
ATOM 1339 C CA . GLU A 1 183 ? 9.127 1.269 -21.969 1.00 75.06 183 GLU A CA 1
ATOM 1340 C C . GLU A 1 183 ? 8.607 2.631 -21.478 1.00 75.06 183 GLU A C 1
ATOM 1342 O O . GLU A 1 183 ? 9.343 3.616 -21.494 1.00 75.06 183 GLU A O 1
ATOM 1347 N N . SER A 1 184 ? 7.357 2.711 -21.022 1.00 78.12 184 SER A N 1
ATOM 1348 C CA . SER A 1 184 ? 6.761 3.900 -20.408 1.00 78.12 184 SER A CA 1
ATOM 1349 C C . SER A 1 184 ? 6.907 3.948 -18.881 1.00 78.12 184 SER A C 1
ATOM 1351 O O . SER A 1 184 ? 6.289 4.803 -18.255 1.00 78.12 184 SER A O 1
ATOM 1353 N N . CYS A 1 185 ? 7.688 3.046 -18.270 1.00 75.88 185 CYS A N 1
ATOM 1354 C CA . CYS A 1 185 ? 7.751 2.856 -16.813 1.00 75.88 185 CYS A CA 1
ATOM 1355 C C . CYS A 1 185 ? 6.390 2.497 -16.183 1.00 75.88 185 CYS A C 1
ATOM 1357 O O . CYS A 1 185 ? 6.201 2.651 -14.982 1.00 75.88 185 CYS A O 1
ATOM 1359 N N . GLN A 1 186 ? 5.435 2.016 -16.979 1.00 73.19 186 GLN A N 1
ATOM 1360 C CA . GLN A 1 186 ? 4.144 1.555 -16.484 1.00 73.19 186 GLN A CA 1
ATOM 1361 C C . GLN A 1 186 ? 4.151 0.035 -16.394 1.00 73.19 186 GLN A C 1
ATOM 1363 O O . GLN A 1 186 ? 4.655 -0.647 -17.294 1.00 73.19 186 GLN A O 1
ATOM 1368 N N . SER A 1 187 ? 3.575 -0.488 -15.315 1.00 66.69 187 SER A N 1
ATOM 1369 C CA . SER A 1 187 ? 3.260 -1.907 -15.216 1.00 66.69 187 SER A CA 1
ATOM 1370 C C . SER A 1 187 ? 2.343 -2.265 -16.390 1.00 66.69 187 SER A C 1
ATOM 1372 O O . SER A 1 187 ? 1.315 -1.602 -16.574 1.00 66.69 187 SER A O 1
ATOM 1374 N N . PRO A 1 188 ? 2.703 -3.243 -17.238 1.00 70.00 188 PRO A N 1
ATOM 1375 C CA . PRO A 1 188 ? 1.790 -3.723 -18.262 1.00 70.00 188 PRO A CA 1
ATOM 1376 C C . PRO A 1 188 ? 0.498 -4.234 -17.617 1.00 70.00 188 PRO A C 1
ATOM 1378 O O . PRO A 1 188 ? 0.453 -4.550 -16.428 1.00 70.00 188 PRO A O 1
ATOM 1381 N N . ALA A 1 189 ? -0.562 -4.338 -18.421 1.00 70.00 189 ALA A N 1
ATOM 1382 C CA . ALA A 1 189 ? -1.803 -4.945 -17.959 1.00 70.00 189 ALA A CA 1
ATOM 1383 C C . ALA A 1 189 ? -1.514 -6.315 -17.328 1.00 70.00 189 ALA A C 1
ATOM 1385 O O . ALA A 1 189 ? -0.744 -7.103 -17.890 1.00 70.00 189 ALA A O 1
ATOM 1386 N N . LYS A 1 190 ? -2.155 -6.582 -16.182 1.00 72.94 190 LYS A N 1
ATOM 1387 C CA . LYS A 1 190 ? -2.019 -7.823 -15.415 1.00 72.94 190 LYS A CA 1
ATOM 1388 C C . LYS A 1 190 ? -1.939 -9.038 -16.355 1.00 72.94 190 LYS A C 1
ATOM 1390 O O . LYS A 1 190 ? -2.898 -9.288 -17.098 1.00 72.94 190 LYS A O 1
ATOM 1395 N N . PRO A 1 191 ? -0.834 -9.808 -16.339 1.00 71.50 191 PRO A N 1
ATOM 1396 C CA . PRO A 1 191 ? -0.696 -10.972 -17.194 1.00 71.50 191 PRO A CA 1
ATOM 1397 C C . PRO A 1 191 ? -1.830 -11.951 -16.916 1.00 71.50 191 PRO A C 1
ATOM 1399 O O . PRO A 1 191 ? -2.227 -12.168 -15.765 1.00 71.50 191 PRO A O 1
ATOM 1402 N N . ARG A 1 192 ? -2.363 -12.571 -17.971 1.00 76.44 192 ARG A N 1
ATOM 1403 C CA . ARG A 1 192 ? -3.384 -13.609 -17.799 1.00 76.44 192 ARG A CA 1
ATOM 1404 C C . ARG A 1 192 ? -2.816 -14.736 -16.939 1.00 76.44 192 ARG A C 1
ATOM 1406 O O . ARG A 1 192 ? -1.769 -15.284 -17.258 1.00 76.44 192 ARG A O 1
ATOM 1413 N N . GLY A 1 193 ? -3.535 -15.080 -15.874 1.00 81.81 193 GLY A N 1
ATOM 1414 C CA . GLY A 1 193 ? -3.137 -16.135 -14.941 1.00 81.81 193 GLY A CA 1
ATOM 1415 C C . GLY A 1 193 ? -2.201 -15.686 -13.819 1.00 81.81 193 GLY A C 1
ATOM 1416 O O . GLY A 1 193 ? -1.891 -16.503 -12.960 1.00 81.81 193 GLY A O 1
ATOM 1417 N N . ALA A 1 194 ? -1.783 -14.416 -13.772 1.00 81.25 194 ALA A N 1
ATOM 1418 C CA . ALA A 1 194 ? -1.022 -13.914 -12.636 1.00 81.25 194 ALA A CA 1
ATOM 1419 C C . ALA A 1 194 ? -1.938 -13.776 -11.407 1.00 81.25 194 ALA A C 1
ATOM 1421 O O . ALA A 1 194 ? -2.958 -13.075 -11.447 1.00 81.25 194 ALA A O 1
ATOM 1422 N N . SER A 1 195 ? -1.589 -14.455 -10.319 1.00 85.94 195 SER A N 1
ATOM 1423 C CA . SER A 1 195 ? -2.301 -14.327 -9.047 1.00 85.94 195 SER A CA 1
ATOM 1424 C C . SER A 1 195 ? -1.913 -13.017 -8.361 1.00 85.94 195 SER A C 1
ATOM 1426 O O . SER A 1 195 ? -0.745 -12.630 -8.418 1.00 85.94 195 SER A O 1
ATOM 1428 N N . PRO A 1 196 ? -2.870 -12.309 -7.740 1.00 88.31 196 PRO A N 1
ATOM 1429 C CA . PRO A 1 196 ? -2.526 -11.184 -6.888 1.00 88.31 196 PRO A CA 1
ATOM 1430 C C . PRO A 1 196 ? -1.718 -11.663 -5.676 1.00 88.31 196 PRO A C 1
ATOM 1432 O O . PRO A 1 196 ? -1.828 -12.816 -5.252 1.00 88.31 196 PRO A O 1
ATOM 1435 N N . LEU A 1 197 ? -0.906 -10.766 -5.134 1.00 90.50 197 LEU A N 1
ATOM 1436 C CA . LEU A 1 197 ? -0.089 -11.008 -3.955 1.00 90.50 197 LEU A CA 1
ATOM 1437 C C . LEU A 1 197 ? -0.847 -10.542 -2.728 1.00 90.50 197 LEU A C 1
ATOM 1439 O O . LEU A 1 197 ? -1.440 -9.466 -2.752 1.00 90.50 197 LEU A O 1
ATOM 1443 N N . GLN A 1 198 ? -0.806 -11.329 -1.659 1.00 94.81 198 GLN A N 1
ATOM 1444 C CA . GLN A 1 198 ? -1.391 -10.937 -0.385 1.00 94.81 198 GLN A CA 1
ATOM 1445 C C . GLN A 1 198 ? -0.295 -10.669 0.638 1.00 94.81 198 GLN A C 1
ATOM 1447 O O . GLN A 1 198 ? 0.613 -11.478 0.817 1.00 94.81 198 GLN A O 1
ATOM 1452 N N . HIS A 1 199 ? -0.411 -9.538 1.325 1.00 93.25 199 HIS A N 1
ATOM 1453 C CA . HIS A 1 199 ? 0.511 -9.103 2.364 1.00 93.25 199 HIS A CA 1
ATOM 1454 C C . HIS A 1 199 ? -0.256 -8.966 3.666 1.00 93.25 199 HIS A C 1
ATOM 1456 O O . HIS A 1 199 ? -1.235 -8.225 3.734 1.00 93.25 199 HIS A O 1
ATOM 1462 N N . ARG A 1 200 ? 0.188 -9.669 4.705 1.00 95.62 200 ARG A N 1
ATOM 1463 C CA . ARG A 1 200 ? -0.362 -9.515 6.049 1.00 95.62 200 ARG A CA 1
ATOM 1464 C C . ARG A 1 200 ? 0.587 -8.663 6.869 1.00 95.62 200 ARG A C 1
ATOM 1466 O O . ARG A 1 200 ? 1.756 -9.008 7.016 1.00 95.62 200 ARG A O 1
ATOM 1473 N N . LEU A 1 201 ? 0.064 -7.570 7.400 1.00 95.88 201 LEU A N 1
ATOM 1474 C CA . LEU A 1 201 ? 0.748 -6.702 8.338 1.00 95.88 201 LEU A CA 1
ATOM 1475 C C . LEU A 1 201 ? 0.119 -6.871 9.719 1.00 95.88 201 LEU A C 1
ATOM 1477 O O . LEU A 1 201 ? -1.096 -7.025 9.834 1.00 95.88 201 LEU A O 1
ATOM 1481 N N . GLU A 1 202 ? 0.936 -6.839 10.759 1.00 95.56 202 GLU A N 1
ATOM 1482 C CA . GLU A 1 202 ? 0.517 -7.008 12.148 1.00 95.56 202 GLU A CA 1
ATOM 1483 C C . GLU A 1 202 ? 0.980 -5.818 12.979 1.00 95.56 202 GLU A C 1
ATOM 1485 O O . GLU A 1 202 ? 2.073 -5.279 12.775 1.00 95.56 202 GLU A O 1
ATOM 1490 N N . ARG A 1 203 ? 0.126 -5.393 13.911 1.00 94.19 203 ARG A N 1
ATOM 1491 C CA . ARG A 1 203 ? 0.479 -4.369 14.888 1.00 94.19 203 ARG A CA 1
ATOM 1492 C C . ARG A 1 203 ? 1.353 -4.985 15.989 1.00 94.19 203 ARG A C 1
ATOM 1494 O O . ARG A 1 203 ? 0.914 -5.941 16.626 1.00 94.19 203 ARG A O 1
ATOM 1501 N N . PRO A 1 204 ? 2.564 -4.459 16.248 1.00 89.88 204 PRO A N 1
ATOM 1502 C CA . PRO A 1 204 ? 3.450 -5.008 17.275 1.00 89.88 204 PRO A CA 1
ATOM 1503 C C . PRO A 1 204 ? 2.905 -4.824 18.702 1.00 89.88 204 PRO A C 1
ATOM 1505 O O . PRO A 1 204 ? 3.346 -5.510 19.617 1.00 89.88 204 PRO A O 1
ATOM 1508 N N . ASP A 1 205 ? 1.960 -3.904 18.896 1.00 83.38 205 ASP A N 1
ATOM 1509 C CA . ASP A 1 205 ? 1.306 -3.565 20.162 1.00 83.38 205 ASP A CA 1
ATOM 1510 C C . ASP A 1 205 ? -0.033 -4.290 20.391 1.00 83.38 205 ASP A C 1
ATOM 1512 O O . ASP A 1 205 ? -0.660 -4.095 21.428 1.00 83.38 205 ASP A O 1
ATOM 1516 N N . ALA A 1 206 ? -0.480 -5.137 19.458 1.00 77.62 206 ALA A N 1
ATOM 1517 C CA . ALA A 1 206 ? -1.751 -5.861 19.561 1.00 77.62 206 ALA A CA 1
ATOM 1518 C C . ALA A 1 206 ? -1.683 -7.159 20.406 1.00 77.62 206 ALA A C 1
ATOM 1520 O O . ALA A 1 206 ? -2.613 -7.967 20.341 1.00 77.62 206 ALA A O 1
ATOM 1521 N N . GLY A 1 207 ? -0.596 -7.371 21.163 1.00 59.38 207 GLY A N 1
ATOM 1522 C CA . GLY A 1 207 ? -0.311 -8.579 21.958 1.00 59.38 207 GLY A CA 1
ATOM 1523 C C . GLY A 1 207 ? -0.480 -8.422 23.465 1.00 59.38 207 GLY A C 1
ATOM 1524 O O . GLY A 1 207 ? -0.284 -7.300 23.980 1.00 59.38 207 GLY A O 1
#

Radius of gyration: 27.99 Å; chains: 1; bounding box: 78×100×49 Å

Secondary structure (DSSP, 8-state):
--------------------PPPPPPPPPP--PPTTTTS---EEEEESS-TTEEEEEEE-SSEEEEEEEE---S-------------------TTTHHHHHHHHTT---------S------------EEEEEEETTEEEEEEEEEEE-TTS-EEEEEEEEEEEE-GGGEEEEEEPPP----TTSPPPS--TTPPPEEEEEE-TT--

Foldseek 3Di:
DDDDDDDDDDDDDPPPDDPPDPPPDPPDDAQAAAPPLQDDPADKKAWPVDRQWIWGWDDPSFKIKTKTDHPPPPDPPCPPDDDDDDDDDPPDDLQVCQVVVLVVVQDPPPDDPDPDPPPPPPDDDWTWMDMWGQDSNATKFWTWTWHQAPVRDIATETWIKGWPHCPLQKTKMWTQGDDHQPPVSYGPDRPVPGDIHIIIIHDPPSD

Sequence (207 aa):
MRWLLCGLLVLGACVRGSPQTPAQTPPAEPVNVPDGCLAPLGGQWVHAADPSYSYAAEDDGGTLVLRAVHVARPDAGFTPRKFRRGPEPVLLDPSEAALALLVRDAGQIDEVDAGIEPDAGPVFRPEISVELTRSAHGFTGFTLALLLHASGRTCEGRFATRVLSCADGGLVLESEPSTSLGESCQSPAKPRGASPLQHRLERPDAG

Organism: NCBI:txid48